Protein AF-A0A938L8G0-F1 (afdb_monomer_lite)

Structure (mmCIF, N/CA/C/O backbone):
data_AF-A0A938L8G0-F1
#
_entry.id   AF-A0A938L8G0-F1
#
loop_
_atom_site.group_PDB
_atom_site.id
_atom_site.type_symbol
_atom_site.label_atom_id
_atom_site.label_alt_id
_atom_site.label_comp_id
_atom_site.label_asym_id
_atom_site.label_entity_id
_atom_site.label_seq_id
_atom_site.pdbx_PDB_ins_code
_atom_site.Cartn_x
_atom_site.Cartn_y
_atom_site.Cartn_z
_atom_site.occupancy
_atom_site.B_iso_or_equiv
_atom_site.auth_seq_id
_atom_site.auth_comp_id
_atom_site.auth_asym_id
_atom_site.auth_atom_id
_atom_site.pdbx_PDB_model_num
ATOM 1 N N . ASP A 1 1 ? 8.801 -3.669 -25.792 1.00 89.75 1 ASP A N 1
ATOM 2 C CA . ASP A 1 1 ? 9.756 -2.707 -26.348 1.00 89.75 1 ASP A CA 1
ATOM 3 C C . ASP A 1 1 ? 8.984 -1.666 -27.144 1.00 89.75 1 ASP A C 1
ATOM 5 O O . ASP A 1 1 ? 8.585 -1.945 -28.281 1.00 89.75 1 ASP A O 1
ATOM 9 N N . GLY A 1 2 ? 8.680 -0.545 -26.488 1.00 89.56 2 GLY A N 1
ATOM 10 C CA . GLY A 1 2 ? 8.103 0.665 -27.083 1.00 89.56 2 GLY A CA 1
ATOM 11 C C . GLY A 1 2 ? 9.178 1.528 -27.752 1.00 89.56 2 GLY A C 1
ATOM 12 O O . GLY A 1 2 ? 9.074 1.887 -28.932 1.00 89.56 2 GLY A O 1
ATOM 13 N N . GLY A 1 3 ? 10.318 1.688 -27.082 1.00 94.19 3 GLY A N 1
ATOM 14 C CA . GLY A 1 3 ? 11.536 2.247 -27.648 1.00 94.19 3 GLY A CA 1
ATOM 15 C C . GLY A 1 3 ? 11.729 3.718 -27.296 1.00 94.19 3 GLY A C 1
ATOM 16 O O . GLY A 1 3 ? 12.330 4.017 -26.278 1.00 94.19 3 GLY A O 1
ATOM 17 N N . LEU A 1 4 ? 11.374 4.645 -28.192 1.00 95.69 4 LEU A N 1
ATOM 18 C CA . LEU A 1 4 ? 11.508 6.088 -27.935 1.00 95.69 4 LEU A CA 1
ATOM 19 C C . LEU A 1 4 ? 10.144 6.770 -28.020 1.00 95.69 4 LEU A C 1
ATOM 21 O O . LEU A 1 4 ? 9.493 6.689 -29.065 1.00 95.69 4 LEU A O 1
ATOM 25 N N . GLY A 1 5 ? 9.871 7.640 -27.054 1.00 96.62 5 GLY A N 1
ATOM 26 C CA . GLY A 1 5 ? 8.621 8.377 -26.921 1.00 96.62 5 GLY A CA 1
ATOM 27 C C . GLY A 1 5 ? 7.607 7.619 -26.071 1.00 96.62 5 GLY A C 1
ATOM 28 O O . GLY A 1 5 ? 7.852 6.498 -25.679 1.00 96.62 5 GLY A O 1
ATOM 29 N N . ASP A 1 6 ? 6.480 8.275 -25.813 1.00 98.50 6 ASP A N 1
ATOM 30 C CA . ASP A 1 6 ? 5.413 7.748 -24.961 1.00 98.50 6 ASP A CA 1
ATOM 31 C C . ASP A 1 6 ? 4.618 6.646 -25.689 1.00 98.50 6 ASP A C 1
ATOM 33 O O . ASP A 1 6 ? 3.979 6.908 -26.723 1.00 98.50 6 ASP A O 1
ATOM 37 N N . ASP A 1 7 ? 4.613 5.439 -25.134 1.00 98.38 7 ASP A N 1
ATOM 38 C CA . ASP A 1 7 ? 4.005 4.241 -25.702 1.00 98.38 7 ASP A CA 1
ATOM 39 C C . ASP A 1 7 ? 2.835 3.692 -24.861 1.00 98.38 7 ASP A C 1
ATOM 41 O O . ASP A 1 7 ? 2.631 4.007 -23.692 1.00 98.38 7 ASP A O 1
ATOM 45 N N . ASN A 1 8 ? 1.995 2.872 -25.499 1.00 98.06 8 ASN A N 1
ATOM 46 C CA . ASN A 1 8 ? 0.930 2.118 -24.834 1.00 98.06 8 ASN A CA 1
ATOM 47 C C . ASN A 1 8 ? 1.019 0.655 -25.273 1.00 98.06 8 ASN A C 1
ATOM 49 O O . ASN A 1 8 ? 0.823 0.348 -26.457 1.00 98.06 8 ASN A O 1
ATOM 53 N N . ILE A 1 9 ? 1.344 -0.224 -24.329 1.00 97.62 9 ILE A N 1
ATOM 54 C CA . ILE A 1 9 ? 1.743 -1.609 -24.563 1.00 97.62 9 ILE A CA 1
ATOM 55 C C . ILE A 1 9 ? 0.885 -2.543 -23.702 1.00 97.62 9 ILE A C 1
ATOM 57 O O . ILE A 1 9 ? 0.626 -2.263 -22.539 1.00 97.62 9 ILE A O 1
ATOM 61 N N . SER A 1 10 ? 0.453 -3.664 -24.282 1.00 97.38 10 SER A N 1
ATOM 62 C CA . SER A 1 10 ? -0.295 -4.727 -23.594 1.00 97.38 10 SER A CA 1
ATOM 63 C C . SER A 1 10 ? 0.296 -6.088 -23.978 1.00 97.38 10 SER A C 1
ATOM 65 O O . SER A 1 10 ? 0.564 -6.315 -25.168 1.00 97.38 10 SER A O 1
ATOM 67 N N . GLY A 1 11 ? 0.544 -6.941 -22.978 1.00 96.19 11 GLY A N 1
ATOM 68 C CA . GLY A 1 11 ? 1.039 -8.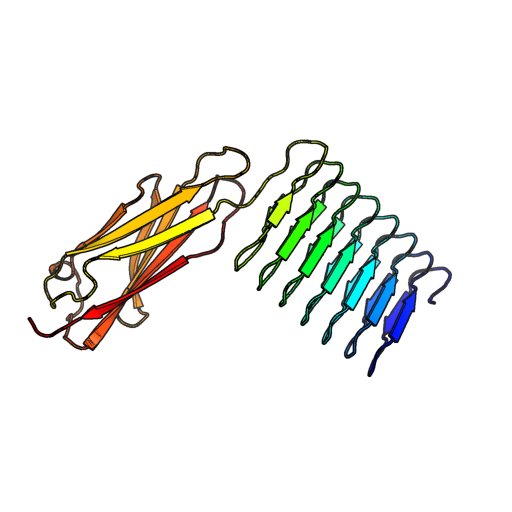317 -23.117 1.00 96.19 11 GLY A CA 1
ATOM 69 C C . GLY A 1 11 ? -0.062 -9.252 -23.617 1.00 96.19 11 GLY A C 1
ATOM 70 O O . GLY A 1 11 ? 0.017 -9.812 -24.718 1.00 96.19 11 GLY A O 1
ATOM 71 N N . GLY A 1 12 ? -1.184 -9.274 -22.900 1.00 96.69 12 GLY A N 1
ATOM 72 C CA . GLY A 1 12 ? -2.429 -9.884 -23.340 1.00 96.69 12 GLY A CA 1
ATOM 73 C C . GLY A 1 12 ? -2.739 -11.210 -22.651 1.00 96.69 12 GLY A C 1
ATOM 74 O O . GLY A 1 12 ? -3.483 -11.239 -21.683 1.00 96.69 12 GLY A O 1
ATOM 75 N N . LEU A 1 13 ? -2.353 -12.342 -23.241 1.00 97.00 13 LEU A N 1
ATOM 76 C CA . LEU A 1 13 ? -2.641 -13.660 -22.655 1.00 97.00 13 LEU A CA 1
ATOM 77 C C . LEU A 1 13 ? -1.369 -14.498 -22.608 1.00 97.00 13 LEU A C 1
ATOM 79 O O . LEU A 1 13 ? -0.787 -14.783 -23.658 1.00 97.00 13 LEU A O 1
ATOM 83 N N . GLY A 1 14 ? -1.119 -15.094 -21.449 1.00 97.69 14 GLY A N 1
ATOM 84 C CA . GLY A 1 14 ? 0.064 -15.892 -21.166 1.00 97.69 14 GLY A CA 1
ATOM 85 C C . GLY A 1 14 ? 1.196 -15.035 -20.612 1.00 97.69 14 GLY A C 1
ATOM 86 O O . GLY A 1 14 ? 1.053 -13.839 -20.477 1.00 97.69 14 GLY A O 1
ATOM 87 N N . ASP A 1 15 ? 2.308 -15.689 -20.291 1.00 98.62 15 ASP A N 1
ATOM 88 C CA . ASP A 1 15 ? 3.477 -15.036 -19.700 1.00 98.62 15 ASP A CA 1
ATOM 89 C C . ASP A 1 15 ? 4.222 -14.185 -20.752 1.00 98.62 15 ASP A C 1
ATOM 91 O O . ASP A 1 15 ? 4.764 -14.730 -21.729 1.00 98.62 15 ASP A O 1
ATOM 95 N N . ASP A 1 16 ? 4.288 -12.875 -20.536 1.00 98.38 16 ASP A N 1
ATOM 96 C CA . ASP A 1 16 ? 4.855 -11.886 -21.444 1.00 98.38 16 ASP A CA 1
ATOM 97 C C . ASP A 1 16 ? 6.121 -11.203 -20.892 1.00 98.38 16 ASP A C 1
ATOM 99 O O . ASP A 1 16 ? 6.506 -11.282 -19.725 1.00 98.38 16 ASP A O 1
ATOM 103 N N . THR A 1 17 ? 6.864 -10.555 -21.791 1.00 98.12 17 THR A N 1
ATOM 104 C CA . THR A 1 17 ? 7.997 -9.696 -21.424 1.00 98.12 17 THR A CA 1
ATOM 105 C C . THR A 1 17 ? 7.856 -8.375 -22.152 1.00 98.12 17 THR A C 1
ATOM 107 O O . THR A 1 17 ? 7.926 -8.326 -23.387 1.00 98.12 17 THR A O 1
ATOM 110 N N . VAL A 1 18 ? 7.665 -7.311 -21.382 1.00 96.94 18 VAL A N 1
ATOM 111 C CA . VAL A 1 18 ? 7.361 -5.971 -21.865 1.00 96.94 18 VAL A CA 1
ATOM 112 C C . VAL A 1 18 ? 8.409 -4.982 -21.356 1.00 96.94 18 VAL A C 1
ATOM 114 O O . VAL A 1 18 ? 8.964 -5.123 -20.276 1.00 96.94 18 VAL A O 1
ATOM 117 N N . ASP A 1 19 ? 8.716 -4.003 -22.196 1.00 97.88 19 ASP A N 1
ATOM 118 C CA . ASP A 1 19 ? 9.726 -2.968 -21.961 1.00 97.88 19 ASP A CA 1
ATOM 119 C C . ASP A 1 19 ? 9.168 -1.691 -22.600 1.00 97.88 19 ASP A C 1
ATOM 121 O O . ASP A 1 19 ? 8.834 -1.738 -23.796 1.00 97.88 19 ASP A O 1
ATOM 125 N N . GLY A 1 20 ? 8.950 -0.641 -21.809 1.00 97.81 20 GLY A N 1
ATOM 126 C CA . GLY A 1 20 ? 8.463 0.666 -22.254 1.00 97.81 20 GLY A CA 1
ATOM 127 C C . GLY A 1 20 ? 9.533 1.361 -23.085 1.00 97.81 20 GLY A C 1
ATOM 128 O O . GLY A 1 20 ? 9.394 1.500 -24.304 1.00 97.81 20 GLY A O 1
ATOM 129 N N . GLY A 1 21 ? 10.688 1.591 -22.472 1.00 98.31 21 GLY A N 1
ATOM 130 C CA . GLY A 1 21 ? 11.864 2.144 -23.119 1.00 98.31 21 GLY A CA 1
ATOM 131 C C . GLY A 1 21 ? 12.148 3.536 -22.586 1.00 98.31 21 GLY A C 1
ATOM 132 O O . GLY A 1 21 ? 12.548 3.680 -21.443 1.00 98.31 21 GLY A O 1
ATOM 133 N N . ALA A 1 22 ? 12.075 4.557 -23.432 1.00 98.06 22 ALA A N 1
ATOM 134 C CA . ALA A 1 22 ? 12.254 5.937 -23.000 1.00 98.06 22 ALA A CA 1
ATOM 135 C C . ALA A 1 22 ? 11.048 6.771 -23.397 1.00 98.06 22 ALA A C 1
ATOM 137 O O . ALA A 1 22 ? 10.736 6.837 -24.583 1.00 98.06 22 ALA A O 1
ATOM 138 N N . GLY A 1 23 ? 10.496 7.544 -22.474 1.00 98.31 23 GLY A N 1
ATOM 139 C CA . GLY A 1 23 ? 9.217 8.220 -22.650 1.00 98.31 23 GLY A CA 1
ATOM 140 C C . GLY A 1 23 ? 8.321 7.925 -21.459 1.00 98.31 23 GLY A C 1
ATOM 141 O O . GLY A 1 23 ? 8.715 7.207 -20.563 1.00 98.31 23 GLY A O 1
ATOM 142 N N . ASN A 1 24 ? 7.140 8.529 -21.425 1.00 98.69 24 ASN A N 1
ATOM 143 C CA . ASN A 1 24 ? 6.165 8.199 -20.393 1.00 98.69 24 ASN A CA 1
ATOM 144 C C . ASN A 1 24 ? 5.236 7.111 -20.928 1.00 98.69 24 ASN A C 1
ATOM 146 O O . ASN A 1 24 ? 4.337 7.403 -21.726 1.00 98.69 24 ASN A O 1
ATOM 150 N N . ASP A 1 25 ? 5.444 5.884 -20.486 1.00 98.69 25 ASP A N 1
ATOM 151 C CA . ASP A 1 25 ? 4.837 4.692 -21.046 1.00 98.69 25 ASP A CA 1
ATOM 152 C C . ASP A 1 25 ? 3.668 4.178 -20.202 1.00 98.69 25 ASP A C 1
ATOM 154 O O . ASP A 1 25 ? 3.580 4.356 -18.989 1.00 98.69 25 ASP A O 1
ATOM 158 N N . SER A 1 26 ? 2.719 3.524 -20.868 1.00 98.50 26 SER A N 1
ATOM 159 C CA . SER A 1 26 ? 1.646 2.765 -20.228 1.00 98.50 26 SER A CA 1
ATOM 160 C C . SER A 1 26 ? 1.788 1.301 -20.615 1.00 98.50 26 SER A C 1
ATOM 162 O O . SER A 1 26 ? 1.667 0.952 -21.791 1.00 98.50 26 SER A O 1
ATOM 164 N N . VAL A 1 27 ? 2.054 0.448 -19.632 1.00 98.56 27 VAL A N 1
ATOM 165 C CA . VAL A 1 27 ? 2.359 -0.971 -19.811 1.00 98.56 27 VAL A CA 1
ATOM 166 C C . VAL A 1 27 ? 1.367 -1.815 -19.010 1.00 98.56 27 VAL A C 1
ATOM 168 O O . VAL A 1 27 ? 1.185 -1.595 -17.818 1.00 98.56 27 VAL A O 1
ATOM 171 N N . ALA A 1 28 ? 0.732 -2.784 -19.668 1.00 98.50 28 ALA A N 1
ATOM 172 C CA . ALA A 1 28 ? -0.132 -3.780 -19.036 1.00 98.50 28 ALA A CA 1
ATOM 173 C C . ALA A 1 28 ? 0.362 -5.204 -19.346 1.00 98.50 28 ALA A C 1
ATOM 175 O O . ALA A 1 28 ? 0.565 -5.529 -20.520 1.00 98.50 28 ALA A O 1
ATOM 176 N N . GLY A 1 29 ? 0.541 -6.040 -18.323 1.00 98.06 29 GLY A N 1
ATOM 177 C CA . GLY A 1 29 ? 0.810 -7.477 -18.462 1.00 98.06 29 GLY A CA 1
ATOM 178 C C . GLY A 1 29 ? -0.433 -8.241 -18.928 1.00 98.06 29 GLY A C 1
ATOM 179 O O . GLY A 1 29 ? -0.413 -8.925 -19.952 1.00 98.06 29 GLY A O 1
ATOM 180 N N . ASP A 1 30 ? -1.569 -7.913 -18.307 1.00 98.31 30 ASP A N 1
ATOM 181 C CA . ASP A 1 30 ? -2.894 -8.512 -18.479 1.00 98.31 30 ASP A CA 1
ATOM 182 C C . ASP A 1 30 ? -3.048 -9.857 -17.753 1.00 98.31 30 ASP A C 1
ATOM 184 O O . ASP A 1 30 ? -3.502 -9.863 -16.618 1.00 98.31 30 ASP A O 1
ATOM 188 N N . ALA A 1 31 ? -2.824 -11.002 -18.394 1.00 98.38 31 ALA A N 1
ATOM 189 C CA . ALA A 1 31 ? -3.057 -12.296 -17.751 1.00 98.38 31 ALA A CA 1
ATOM 190 C C . ALA A 1 31 ? -1.923 -13.261 -18.044 1.00 98.38 31 ALA A C 1
ATOM 192 O O . ALA A 1 31 ? -1.761 -13.667 -19.191 1.00 98.38 31 ALA A O 1
ATOM 193 N N . GLY A 1 32 ? -1.268 -13.771 -17.013 1.00 98.56 32 GLY A N 1
ATOM 194 C CA . GLY A 1 32 ? -0.024 -14.516 -17.135 1.00 98.56 32 GLY A CA 1
ATOM 195 C C . GLY A 1 32 ? 0.942 -14.085 -16.045 1.00 98.56 32 GLY A C 1
ATOM 196 O O . GLY A 1 32 ? 0.615 -13.244 -15.236 1.00 98.56 32 GLY A O 1
ATOM 197 N N . ASN A 1 33 ? 2.110 -14.716 -15.981 1.00 98.75 33 ASN A N 1
ATOM 198 C CA . ASN A 1 33 ? 3.191 -14.221 -15.131 1.00 98.75 33 ASN A CA 1
ATOM 199 C C . ASN A 1 33 ? 4.106 -13.363 -16.001 1.00 98.75 33 ASN A C 1
ATOM 201 O O . ASN A 1 33 ? 4.886 -13.900 -16.801 1.00 98.75 33 ASN A O 1
ATOM 205 N N . ASP A 1 34 ? 4.000 -12.057 -15.856 1.00 98.75 34 ASP A N 1
ATOM 206 C CA . ASP A 1 34 ? 4.586 -11.082 -16.753 1.00 98.75 34 ASP A CA 1
ATOM 207 C C . ASP A 1 34 ? 5.863 -10.471 -16.178 1.00 98.75 34 ASP A C 1
ATOM 209 O O . ASP A 1 34 ? 6.096 -10.405 -14.973 1.00 98.75 34 ASP A O 1
ATOM 213 N N . SER A 1 35 ? 6.754 -10.035 -17.068 1.00 98.56 35 SER A N 1
ATOM 214 C CA . SER A 1 35 ? 7.940 -9.264 -16.701 1.00 98.56 35 SER A CA 1
ATOM 215 C C . SER A 1 35 ? 7.917 -7.929 -17.426 1.00 98.56 35 SER A C 1
ATOM 217 O O . SER A 1 35 ? 7.990 -7.892 -18.654 1.00 98.56 35 SER A O 1
ATOM 219 N N . MET A 1 36 ? 7.824 -6.840 -16.672 1.00 98.56 36 MET A N 1
ATOM 220 C CA . MET A 1 36 ? 7.620 -5.489 -17.184 1.00 98.56 36 MET A CA 1
ATOM 221 C C . MET A 1 36 ? 8.719 -4.540 -16.703 1.00 98.56 36 MET A C 1
ATOM 223 O O . MET A 1 36 ? 9.156 -4.606 -15.555 1.00 98.56 36 MET A O 1
ATOM 227 N N . SER A 1 37 ? 9.136 -3.638 -17.589 1.00 98.44 37 SER A N 1
ATOM 228 C CA . SER A 1 37 ? 10.018 -2.507 -17.290 1.00 98.44 37 SER A CA 1
ATOM 229 C C . SER A 1 37 ? 9.408 -1.238 -17.881 1.00 98.44 37 SER A C 1
ATOM 231 O O . SER A 1 37 ? 9.024 -1.272 -19.053 1.00 98.44 37 SER A O 1
ATOM 233 N N . GLY A 1 38 ? 9.329 -0.153 -17.107 1.00 98.31 38 GLY A N 1
ATOM 234 C CA . GLY A 1 38 ? 8.961 1.179 -17.603 1.00 98.31 38 GLY A CA 1
ATOM 235 C C . GLY A 1 38 ? 10.114 1.789 -18.395 1.00 98.31 38 GLY A C 1
ATOM 236 O O . GLY A 1 38 ? 10.051 1.875 -19.620 1.00 98.31 38 GLY A O 1
ATOM 237 N N . GLY A 1 39 ? 11.248 1.991 -17.724 1.00 98.50 39 GLY A N 1
ATOM 238 C CA . GLY A 1 39 ? 12.484 2.468 -18.337 1.00 98.50 39 GLY A CA 1
ATOM 239 C C . GLY A 1 39 ? 12.794 3.904 -17.931 1.00 98.50 39 GLY A C 1
ATOM 240 O O . GLY A 1 39 ? 12.872 4.185 -16.744 1.00 98.50 39 GLY A O 1
ATOM 241 N N . ASP A 1 40 ? 13.084 4.786 -18.888 1.00 98.31 40 ASP A N 1
ATOM 242 C CA . ASP A 1 40 ? 13.305 6.210 -18.611 1.00 98.31 40 ASP A CA 1
ATOM 243 C C . ASP A 1 40 ? 11.980 6.977 -18.762 1.00 98.31 40 ASP A C 1
ATOM 245 O O . ASP A 1 40 ? 11.524 7.147 -19.891 1.00 98.31 40 ASP A O 1
ATOM 249 N N . GLY A 1 41 ? 11.466 7.619 -17.718 1.00 98.44 41 GLY A N 1
ATOM 250 C CA . GLY A 1 41 ? 10.274 8.465 -17.809 1.00 98.44 41 GLY A CA 1
ATOM 251 C C . GLY A 1 41 ? 9.317 8.248 -16.650 1.00 98.44 41 GLY A C 1
ATOM 252 O O . GLY A 1 41 ? 9.640 7.572 -15.698 1.00 98.44 41 GLY A O 1
ATOM 253 N N . SER A 1 42 ? 8.165 8.917 -16.678 1.00 98.69 42 SER A N 1
ATOM 254 C CA . SER A 1 42 ? 7.119 8.664 -15.677 1.00 98.69 42 SER A CA 1
ATOM 255 C C . SER A 1 42 ? 6.120 7.673 -16.245 1.00 98.69 42 SER A C 1
ATOM 257 O O . SER A 1 42 ? 5.285 8.063 -17.074 1.00 98.69 42 SER A O 1
ATOM 259 N N . ASP A 1 43 ? 6.204 6.437 -15.780 1.00 98.81 43 ASP A N 1
ATOM 260 C CA . ASP A 1 43 ? 5.530 5.292 -16.367 1.00 98.81 43 ASP A CA 1
ATOM 261 C C . ASP A 1 43 ? 4.322 4.834 -15.545 1.00 98.81 43 ASP A C 1
ATOM 263 O O . ASP A 1 43 ? 4.123 5.172 -14.376 1.00 98.81 43 ASP A O 1
ATOM 267 N N . THR A 1 44 ? 3.431 4.084 -16.186 1.00 98.81 44 THR A N 1
ATOM 268 C CA . THR A 1 44 ? 2.303 3.413 -15.535 1.00 98.81 44 THR A CA 1
ATOM 269 C C . THR A 1 44 ? 2.320 1.938 -15.892 1.00 98.81 44 THR A C 1
ATOM 271 O O . THR A 1 44 ? 2.110 1.592 -17.056 1.00 98.81 44 THR A O 1
ATOM 274 N N . LEU A 1 45 ? 2.541 1.079 -14.901 1.00 98.81 45 LEU A N 1
ATOM 275 C CA . LEU A 1 45 ? 2.635 -0.371 -15.046 1.00 98.81 45 LEU A CA 1
ATOM 276 C C . LEU A 1 45 ? 1.465 -1.046 -14.315 1.00 98.81 45 LEU A C 1
ATOM 278 O O . LEU A 1 45 ? 1.137 -0.671 -13.193 1.00 98.81 45 LEU A O 1
ATOM 282 N N . SER A 1 46 ? 0.849 -2.047 -14.945 1.00 98.69 46 SER A N 1
ATOM 283 C CA . SER A 1 46 ? -0.185 -2.898 -14.342 1.00 98.69 46 SER A CA 1
ATOM 284 C C . SER A 1 46 ? 0.094 -4.363 -14.672 1.00 98.69 46 SER A C 1
ATOM 286 O O . SER A 1 46 ? 0.156 -4.700 -15.855 1.00 98.69 46 SER A O 1
ATOM 288 N N . GLY A 1 47 ? 0.289 -5.208 -13.656 1.00 98.44 47 GLY A N 1
ATOM 289 C CA . GLY A 1 47 ? 0.568 -6.642 -13.822 1.00 98.44 47 GLY A CA 1
ATOM 290 C C . GLY A 1 47 ? -0.660 -7.390 -14.313 1.00 98.44 47 GLY A C 1
ATOM 291 O O . GLY A 1 47 ? -0.742 -7.761 -15.484 1.00 98.44 47 GLY A O 1
ATOM 292 N N . GLY A 1 48 ? -1.696 -7.426 -13.479 1.00 98.62 48 GLY A N 1
ATOM 293 C CA . GLY A 1 48 ? -2.985 -8.010 -13.827 1.00 98.62 48 GLY A CA 1
ATOM 294 C C . GLY A 1 48 ? -3.205 -9.335 -13.110 1.00 98.62 48 GLY A C 1
ATOM 295 O O . GLY A 1 48 ? -3.202 -9.365 -11.888 1.00 98.62 48 GLY A O 1
ATOM 296 N N . ASP A 1 49 ? -3.524 -10.405 -13.838 1.00 98.50 49 ASP A N 1
ATOM 297 C CA . ASP A 1 49 ? -3.715 -11.739 -13.260 1.00 98.50 49 ASP A CA 1
ATOM 298 C C . ASP A 1 49 ? -2.415 -12.558 -13.355 1.00 98.50 49 ASP A C 1
ATOM 300 O O . ASP A 1 49 ? -2.113 -13.063 -14.434 1.00 98.50 49 ASP A O 1
ATOM 304 N N . GLY A 1 50 ? -1.770 -12.887 -12.240 1.00 98.62 50 GLY A N 1
ATOM 305 C CA . GLY A 1 50 ? -0.621 -13.791 -12.182 1.00 98.62 50 GLY A CA 1
ATOM 306 C C . GLY A 1 50 ? 0.475 -13.271 -11.263 1.00 98.62 50 GLY A C 1
ATOM 307 O O . GLY A 1 50 ? 0.298 -12.283 -10.581 1.00 98.62 50 GLY A O 1
ATOM 308 N N . ASN A 1 51 ? 1.586 -14.001 -11.177 1.00 98.81 51 ASN A N 1
ATOM 309 C CA . ASN A 1 51 ? 2.714 -13.587 -10.350 1.00 98.81 51 ASN A CA 1
ATOM 310 C C . ASN A 1 51 ? 3.693 -12.790 -11.213 1.00 98.81 51 ASN A C 1
ATOM 312 O O . ASN A 1 51 ? 4.498 -13.382 -11.947 1.00 98.81 51 ASN A O 1
ATOM 316 N N . ASP A 1 52 ? 3.639 -11.475 -11.105 1.00 98.88 52 ASP A N 1
ATOM 317 C CA . ASP A 1 52 ? 4.294 -10.543 -12.004 1.00 98.88 52 ASP A CA 1
ATOM 318 C C . ASP A 1 52 ? 5.608 -9.997 -11.437 1.00 98.88 52 ASP A C 1
ATOM 320 O O . ASP A 1 52 ? 5.899 -10.014 -10.238 1.00 98.88 52 ASP A O 1
ATOM 324 N N . ALA A 1 53 ? 6.466 -9.527 -12.339 1.00 98.81 53 ALA A N 1
ATOM 325 C CA . ALA A 1 53 ? 7.683 -8.803 -12.010 1.00 98.81 53 ALA A CA 1
ATOM 326 C C . ALA A 1 53 ? 7.665 -7.432 -12.688 1.00 98.81 53 ALA A C 1
ATOM 328 O O . ALA A 1 53 ? 7.770 -7.354 -13.914 1.00 98.81 53 ALA A O 1
ATOM 329 N N . ALA A 1 54 ? 7.593 -6.359 -11.902 1.00 98.75 54 ALA A N 1
ATOM 330 C CA . ALA A 1 54 ? 7.507 -4.987 -12.396 1.00 98.75 54 ALA A CA 1
ATOM 331 C C . ALA A 1 54 ? 8.683 -4.131 -11.899 1.00 98.75 54 ALA A C 1
ATOM 333 O O . ALA A 1 54 ? 9.049 -4.177 -10.725 1.00 98.75 54 ALA A O 1
ATOM 334 N N . ASN A 1 55 ? 9.277 -3.343 -12.796 1.00 98.75 55 ASN A N 1
ATOM 335 C CA . ASN A 1 55 ? 10.282 -2.332 -12.470 1.00 98.75 55 ASN A CA 1
ATOM 336 C C . ASN A 1 55 ? 9.901 -1.002 -13.138 1.00 98.75 55 ASN A C 1
ATOM 338 O O . ASN A 1 55 ? 9.774 -0.977 -14.364 1.00 98.75 55 ASN A O 1
ATOM 342 N N . GLY A 1 56 ? 9.701 0.059 -12.353 1.00 98.62 56 GLY A N 1
ATOM 343 C CA . GLY A 1 56 ? 9.376 1.395 -12.869 1.00 98.62 56 GLY A CA 1
ATOM 344 C C . GLY A 1 56 ? 10.537 1.960 -13.679 1.00 98.62 56 GLY A C 1
ATOM 345 O O . GLY A 1 56 ? 10.445 2.074 -14.900 1.00 98.62 56 GLY A O 1
ATOM 346 N N . GLY A 1 57 ? 11.692 2.110 -13.036 1.00 98.69 57 GLY A N 1
ATOM 347 C CA . GLY A 1 57 ? 12.931 2.514 -13.694 1.00 98.69 57 GLY A CA 1
ATOM 348 C C . GLY A 1 57 ? 13.388 3.884 -13.218 1.00 98.69 57 GLY A C 1
ATOM 349 O O . GLY A 1 57 ? 13.566 4.086 -12.025 1.00 98.69 57 GLY A O 1
ATOM 350 N N . ASP A 1 58 ? 13.688 4.792 -14.140 1.00 98.50 58 ASP A N 1
ATOM 351 C CA . ASP A 1 58 ? 14.072 6.167 -13.834 1.00 98.50 58 ASP A CA 1
ATOM 352 C C . ASP A 1 58 ? 12.852 7.086 -13.987 1.00 98.50 58 ASP A C 1
ATOM 354 O O . ASP A 1 58 ? 12.506 7.428 -15.115 1.00 98.50 58 ASP A O 1
ATOM 358 N N . GLY A 1 59 ? 12.307 7.654 -12.911 1.00 98.50 59 GLY A N 1
ATOM 359 C CA . GLY A 1 59 ? 11.282 8.684 -13.047 1.00 98.50 59 GLY A CA 1
ATOM 360 C C . GLY A 1 59 ? 10.363 8.872 -11.857 1.00 98.50 59 GLY A C 1
ATOM 361 O O . GLY A 1 59 ? 10.801 9.267 -10.795 1.00 98.50 59 GLY A O 1
ATOM 362 N N . THR A 1 60 ? 9.063 8.837 -12.103 1.00 98.69 60 THR A N 1
ATOM 363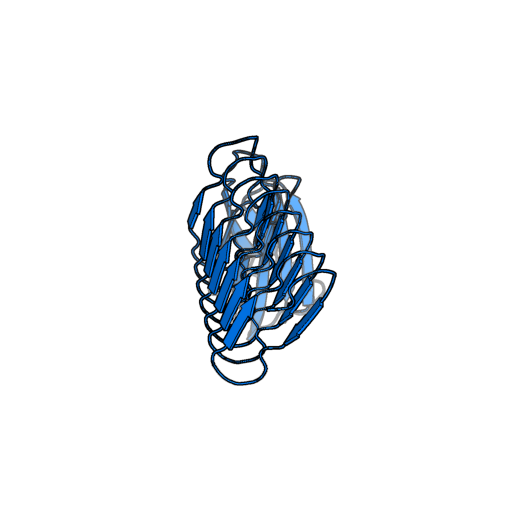 C CA . THR A 1 60 ? 8.033 8.927 -11.059 1.00 98.69 60 THR A CA 1
ATOM 364 C C . THR A 1 60 ? 6.929 8.053 -11.583 1.00 98.69 60 THR A C 1
ATOM 366 O O . THR A 1 60 ? 6.184 8.475 -12.479 1.00 98.69 60 THR A O 1
ATOM 369 N N . ASP A 1 61 ? 6.880 6.848 -11.054 1.00 98.88 61 ASP A N 1
ATOM 370 C CA . ASP A 1 61 ? 6.157 5.749 -11.653 1.00 98.88 61 ASP A CA 1
ATOM 371 C C . ASP A 1 61 ? 4.921 5.398 -10.832 1.00 98.88 61 ASP A C 1
ATOM 373 O O . ASP A 1 61 ? 4.815 5.665 -9.633 1.00 98.88 61 ASP A O 1
ATOM 377 N N . SER A 1 62 ? 3.931 4.834 -11.515 1.00 98.81 62 SER A N 1
ATOM 378 C CA . SER A 1 62 ? 2.728 4.281 -10.905 1.00 98.81 62 SER A CA 1
ATOM 379 C C . SER A 1 62 ? 2.673 2.799 -11.232 1.00 98.81 62 SER A C 1
ATOM 381 O O . SER A 1 62 ? 2.494 2.442 -12.396 1.00 98.81 62 SER A O 1
ATOM 383 N N . ILE A 1 63 ? 2.789 1.942 -10.224 1.00 98.88 63 ILE A N 1
ATOM 384 C CA . ILE A 1 63 ? 2.848 0.489 -10.403 1.00 98.88 63 ILE A CA 1
ATOM 385 C C . ILE A 1 63 ? 1.724 -0.177 -9.605 1.00 98.88 63 ILE A C 1
ATOM 387 O O . ILE A 1 63 ? 1.559 0.106 -8.423 1.00 98.88 63 ILE A O 1
ATOM 391 N N . ASP A 1 64 ? 0.962 -1.047 -10.265 1.00 98.81 64 ASP A N 1
ATOM 392 C CA . ASP A 1 64 ? -0.090 -1.897 -9.688 1.00 98.81 64 ASP A CA 1
ATOM 393 C C . ASP A 1 64 ? 0.235 -3.365 -10.015 1.00 98.81 64 ASP A C 1
ATOM 395 O O . ASP A 1 64 ? 0.274 -3.729 -11.196 1.00 98.81 64 ASP A O 1
ATOM 399 N N . GLY A 1 65 ? 0.527 -4.180 -8.998 1.00 98.56 65 GLY A N 1
ATOM 400 C CA . GLY A 1 65 ? 0.829 -5.611 -9.148 1.00 98.56 65 GLY A CA 1
ATOM 401 C C . GLY A 1 65 ? -0.379 -6.397 -9.654 1.00 98.56 65 GLY A C 1
ATOM 402 O O . GLY A 1 65 ? -0.341 -7.002 -10.725 1.00 98.56 65 GLY A O 1
ATOM 403 N N . GLY A 1 66 ? -1.519 -6.232 -8.987 1.00 98.62 66 GLY A N 1
ATOM 404 C CA . GLY A 1 66 ? -2.775 -6.867 -9.362 1.00 98.62 66 GLY A CA 1
ATOM 405 C C . GLY A 1 66 ? -3.085 -8.090 -8.502 1.00 98.62 66 GLY A C 1
ATOM 406 O O . GLY A 1 66 ? -3.310 -7.968 -7.304 1.00 98.62 66 GLY A O 1
ATOM 407 N N . LEU A 1 67 ? -3.277 -9.253 -9.121 1.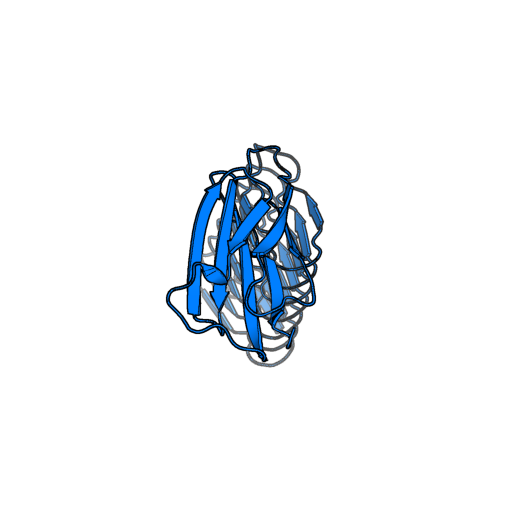00 98.62 67 LEU A N 1
ATOM 408 C CA . LEU A 1 67 ? -3.623 -10.503 -8.446 1.00 98.62 67 LEU A CA 1
ATOM 409 C C . LEU A 1 67 ? -2.487 -11.510 -8.579 1.00 98.62 67 LEU A C 1
ATOM 411 O O . LEU A 1 67 ? -2.329 -12.083 -9.648 1.00 98.62 67 LEU A O 1
ATOM 415 N N . GLY A 1 68 ? -1.888 -11.932 -7.480 1.00 98.62 68 GLY A N 1
ATOM 416 C CA . GLY A 1 68 ? -0.843 -12.948 -7.470 1.00 98.62 68 GLY A CA 1
ATOM 417 C C . GLY A 1 68 ? 0.253 -12.562 -6.498 1.00 98.62 68 GLY A C 1
ATOM 418 O O . GLY A 1 68 ? 0.148 -11.553 -5.831 1.00 98.62 68 GLY A O 1
ATOM 419 N N . ASP A 1 69 ? 1.262 -13.420 -6.354 1.00 98.81 69 ASP A N 1
ATOM 420 C CA . ASP A 1 69 ? 2.427 -13.056 -5.540 1.00 98.81 69 ASP A CA 1
ATOM 421 C C . ASP A 1 69 ? 3.431 -12.306 -6.436 1.00 98.81 69 ASP A C 1
ATOM 423 O O . ASP A 1 69 ? 4.145 -12.947 -7.226 1.00 98.81 69 ASP A O 1
ATOM 427 N N . ASP A 1 70 ? 3.492 -10.985 -6.298 1.00 98.88 70 ASP A N 1
ATOM 428 C CA . ASP A 1 70 ? 4.213 -10.078 -7.188 1.00 98.88 70 ASP A CA 1
ATOM 429 C C . ASP A 1 70 ? 5.584 -9.655 -6.645 1.00 98.88 70 ASP A C 1
ATOM 431 O O . ASP A 1 70 ? 5.896 -9.716 -5.451 1.00 98.88 70 ASP A O 1
ATOM 435 N N . ASN A 1 71 ? 6.465 -9.230 -7.552 1.00 98.81 71 ASN A N 1
ATOM 436 C CA . ASN A 1 71 ? 7.775 -8.678 -7.221 1.00 98.81 71 ASN A CA 1
ATOM 437 C C . ASN A 1 71 ? 7.975 -7.325 -7.907 1.00 98.81 71 ASN A C 1
ATOM 439 O O . ASN A 1 71 ? 8.210 -7.261 -9.117 1.00 98.81 71 ASN A O 1
ATOM 443 N N . ILE A 1 72 ? 7.918 -6.255 -7.121 1.00 98.88 72 ILE A N 1
ATOM 444 C CA . ILE A 1 72 ? 7.824 -4.883 -7.611 1.00 98.88 72 ILE A CA 1
ATOM 445 C C . ILE A 1 72 ? 8.995 -4.036 -7.101 1.00 98.88 72 ILE A C 1
ATOM 447 O O . ILE A 1 72 ? 9.375 -4.107 -5.933 1.00 98.88 72 ILE A O 1
ATOM 451 N N . SER A 1 73 ? 9.555 -3.219 -7.992 1.00 98.69 73 SER A N 1
ATOM 452 C CA . SER A 1 73 ? 10.588 -2.216 -7.712 1.00 98.69 73 SER A CA 1
ATOM 453 C C . SER A 1 73 ? 10.170 -0.884 -8.343 1.00 98.69 73 SER A C 1
ATOM 455 O O . SER A 1 73 ? 9.929 -0.844 -9.551 1.00 98.69 73 SER A O 1
ATOM 457 N N . GLY A 1 74 ? 10.056 0.173 -7.532 1.00 98.56 74 GLY A N 1
ATOM 458 C CA . GLY A 1 74 ? 9.773 1.541 -7.987 1.00 98.56 74 GLY A CA 1
ATOM 459 C C . GLY A 1 74 ? 10.912 2.051 -8.863 1.00 98.56 74 GLY A C 1
ATOM 460 O O . GLY A 1 74 ? 10.767 2.174 -10.077 1.00 98.56 74 GLY A O 1
ATOM 461 N N . GLY A 1 75 ? 12.106 2.135 -8.279 1.00 98.56 75 GLY A N 1
ATOM 462 C CA . GLY A 1 75 ? 13.329 2.477 -8.991 1.00 98.56 75 GLY A CA 1
ATOM 463 C C . GLY A 1 75 ? 13.907 3.799 -8.502 1.00 98.56 75 GLY A C 1
ATOM 464 O O . GLY A 1 75 ? 14.264 3.937 -7.335 1.00 98.56 75 GLY A O 1
ATOM 465 N N . LEU A 1 76 ? 14.159 4.737 -9.410 1.00 98.31 76 LEU A N 1
ATOM 466 C CA . LEU A 1 76 ? 14.610 6.077 -9.058 1.00 98.31 76 LEU A CA 1
ATOM 467 C C . LEU A 1 76 ? 13.456 7.068 -9.153 1.00 98.31 76 LEU A C 1
ATOM 469 O O . LEU A 1 76 ? 12.862 7.218 -10.209 1.00 98.31 76 LEU A O 1
ATOM 473 N N . GLY A 1 77 ? 13.362 7.914 -8.136 1.00 98.12 77 GLY A N 1
ATOM 474 C CA . GLY A 1 77 ? 12.433 9.026 -8.027 1.00 98.12 77 GLY A CA 1
ATOM 475 C C . GLY A 1 77 ? 11.236 8.682 -7.153 1.00 98.12 77 GLY A C 1
ATOM 476 O O . GLY A 1 77 ? 11.228 7.655 -6.504 1.00 98.12 77 GLY A O 1
ATOM 477 N N . ASP A 1 78 ? 10.308 9.628 -7.011 1.00 98.50 78 ASP A N 1
ATOM 478 C CA . ASP A 1 78 ? 9.209 9.494 -6.049 1.00 98.50 78 ASP A CA 1
ATOM 479 C C . ASP A 1 78 ? 8.089 8.641 -6.673 1.00 98.50 78 ASP A C 1
ATOM 481 O O . ASP A 1 78 ? 7.361 9.154 -7.529 1.00 98.50 78 ASP A O 1
ATOM 485 N N . ASP A 1 79 ? 7.940 7.386 -6.251 1.00 98.81 79 ASP A N 1
ATOM 486 C CA . ASP A 1 79 ? 7.061 6.405 -6.895 1.00 98.81 79 ASP A CA 1
ATOM 487 C C . ASP A 1 79 ? 5.764 6.134 -6.114 1.00 98.81 79 ASP A C 1
ATOM 489 O O . ASP A 1 79 ? 5.623 6.414 -4.920 1.00 98.81 79 ASP A O 1
ATOM 493 N N . THR A 1 80 ? 4.752 5.606 -6.803 1.00 98.62 80 THR A N 1
ATOM 494 C CA . THR A 1 80 ? 3.520 5.082 -6.199 1.00 98.62 80 THR A CA 1
ATOM 495 C C . THR A 1 80 ? 3.367 3.614 -6.557 1.00 98.62 80 THR A C 1
ATOM 497 O O . THR A 1 80 ? 3.221 3.280 -7.732 1.00 98.62 80 THR A O 1
ATOM 500 N N . VAL A 1 81 ? 3.359 2.746 -5.549 1.00 98.81 81 VAL A N 1
ATOM 501 C CA . VAL A 1 81 ? 3.320 1.294 -5.730 1.00 98.81 81 VAL A CA 1
ATOM 502 C C . VAL A 1 81 ? 2.175 0.681 -4.929 1.00 98.81 81 VAL A C 1
ATOM 504 O O . VAL A 1 81 ? 2.028 0.976 -3.746 1.00 98.81 81 VAL A O 1
ATOM 507 N N . ASP A 1 82 ? 1.386 -0.176 -5.569 1.00 98.56 82 ASP A N 1
ATOM 508 C CA . ASP A 1 82 ? 0.369 -1.031 -4.952 1.00 98.56 82 ASP A CA 1
ATOM 509 C C . ASP A 1 82 ? 0.687 -2.496 -5.286 1.00 98.56 82 ASP A C 1
ATOM 511 O O . ASP A 1 82 ? 0.764 -2.854 -6.464 1.00 98.56 82 ASP A O 1
ATOM 515 N N . GLY A 1 83 ? 0.930 -3.318 -4.261 1.00 98.38 83 GLY A N 1
ATOM 516 C CA . GLY A 1 83 ? 1.171 -4.756 -4.405 1.00 98.38 83 GLY A CA 1
ATOM 517 C C . GLY A 1 83 ? -0.056 -5.508 -4.916 1.00 98.38 83 GLY A C 1
ATOM 518 O O . GLY A 1 83 ? 0.073 -6.393 -5.752 1.00 98.38 83 GLY A O 1
ATOM 519 N N . GLY A 1 84 ? -1.260 -5.069 -4.538 1.00 98.44 84 GLY A N 1
ATOM 520 C CA . GLY A 1 84 ? -2.495 -5.733 -4.928 1.00 98.44 84 GLY A CA 1
ATOM 521 C C . GLY A 1 84 ? -2.879 -6.869 -3.979 1.00 98.44 84 GLY A C 1
ATOM 522 O O . GLY A 1 84 ? -3.084 -6.646 -2.791 1.00 98.44 84 GLY A O 1
ATOM 523 N N . ALA A 1 85 ? -3.151 -8.062 -4.497 1.00 98.25 85 ALA A N 1
ATOM 524 C CA . ALA A 1 85 ? -3.597 -9.195 -3.694 1.00 98.25 85 ALA A CA 1
ATOM 525 C C . ALA A 1 85 ? -2.699 -10.409 -3.898 1.00 98.25 85 ALA A C 1
ATOM 527 O O . ALA A 1 85 ? -2.687 -10.986 -4.980 1.00 98.25 85 ALA A O 1
ATOM 528 N N . GLY A 1 86 ? -2.127 -10.921 -2.818 1.00 98.44 86 GLY A N 1
ATOM 529 C CA . GLY A 1 86 ? -1.158 -12.008 -2.824 1.00 98.44 86 GLY A CA 1
ATOM 530 C C . GLY A 1 86 ? -0.068 -11.724 -1.805 1.00 98.44 86 GLY A C 1
ATOM 531 O O . GLY A 1 86 ? -0.226 -10.861 -0.965 1.00 98.44 86 GLY A O 1
ATOM 532 N N . ASN A 1 87 ? 0.989 -12.532 -1.771 1.00 98.56 87 ASN A N 1
ATOM 533 C CA . ASN A 1 87 ? 2.113 -12.269 -0.871 1.00 98.56 87 ASN A CA 1
ATOM 534 C C . ASN A 1 87 ? 3.211 -11.571 -1.663 1.00 98.56 87 ASN A C 1
ATOM 536 O O . ASN A 1 87 ? 4.024 -12.235 -2.319 1.00 98.56 87 ASN A O 1
ATOM 540 N N . ASP A 1 88 ? 3.243 -10.254 -1.560 1.00 98.81 88 ASP A N 1
ATOM 541 C CA . ASP A 1 88 ? 4.009 -9.414 -2.463 1.00 98.81 88 ASP A CA 1
ATOM 542 C C . ASP A 1 88 ? 5.374 -9.039 -1.887 1.00 98.81 88 ASP A C 1
ATOM 544 O O . ASP A 1 88 ? 5.616 -8.991 -0.676 1.00 98.81 88 ASP A O 1
ATOM 548 N N . SER A 1 89 ? 6.322 -8.792 -2.784 1.00 98.62 89 SER A N 1
ATOM 549 C CA . SER A 1 89 ? 7.644 -8.261 -2.466 1.00 98.62 89 SER A CA 1
ATOM 550 C C . SER A 1 89 ? 7.788 -6.901 -3.127 1.00 98.62 89 SER A C 1
ATOM 552 O O . SER A 1 89 ? 8.013 -6.831 -4.333 1.00 98.62 89 SER A O 1
ATOM 554 N N . VAL A 1 90 ? 7.713 -5.832 -2.337 1.00 98.75 90 VAL A N 1
ATOM 555 C CA . VAL A 1 90 ? 7.709 -4.455 -2.838 1.00 98.75 90 VAL A CA 1
ATOM 556 C C . VAL A 1 90 ? 8.932 -3.691 -2.337 1.00 98.75 90 VAL A C 1
ATOM 558 O O . VAL A 1 90 ? 9.224 -3.693 -1.140 1.00 98.75 90 VAL A O 1
ATOM 561 N N . ALA A 1 91 ? 9.638 -3.022 -3.247 1.00 98.31 91 ALA A N 1
ATOM 562 C CA . ALA A 1 91 ? 10.701 -2.070 -2.942 1.00 98.31 91 ALA A CA 1
ATOM 563 C C . ALA A 1 91 ? 10.394 -0.706 -3.584 1.00 98.31 91 ALA A C 1
ATOM 565 O O . ALA A 1 91 ? 10.190 -0.651 -4.795 1.00 98.31 91 ALA A O 1
ATOM 566 N N . GLY A 1 92 ? 10.377 0.376 -2.799 1.00 97.81 92 GLY A N 1
ATOM 567 C CA . GLY A 1 92 ? 10.315 1.749 -3.331 1.00 97.81 92 GLY A CA 1
ATOM 568 C C . GLY A 1 92 ? 11.622 2.157 -4.016 1.00 97.81 92 GLY A C 1
ATOM 569 O O . GLY A 1 92 ? 11.618 2.724 -5.100 1.00 97.81 92 GLY A O 1
ATOM 570 N N . ASP A 1 93 ? 12.741 1.676 -3.469 1.00 97.88 93 ASP A N 1
ATOM 571 C CA . ASP A 1 93 ? 14.108 1.967 -3.901 1.00 97.88 93 ASP A CA 1
ATOM 572 C C . ASP A 1 93 ? 14.560 3.390 -3.542 1.00 97.88 93 ASP A C 1
ATOM 574 O O . ASP A 1 93 ? 14.958 3.592 -2.399 1.00 97.88 93 ASP A O 1
ATOM 578 N N . ALA A 1 94 ? 14.666 4.345 -4.465 1.00 97.31 94 ALA A N 1
ATOM 579 C CA . ALA A 1 94 ? 15.268 5.646 -4.167 1.00 97.31 94 ALA A CA 1
ATOM 580 C C . ALA A 1 94 ? 14.327 6.798 -4.489 1.00 97.31 94 ALA A C 1
ATOM 582 O O . ALA A 1 94 ? 14.250 7.212 -5.636 1.00 97.31 94 ALA A O 1
ATOM 583 N N . GLY A 1 95 ? 13.783 7.455 -3.478 1.00 97.12 95 GLY A N 1
ATOM 584 C CA . GLY A 1 95 ? 12.755 8.467 -3.668 1.00 97.12 95 GLY A CA 1
ATOM 585 C C . GLY A 1 95 ? 11.940 8.634 -2.406 1.00 97.12 95 GLY A C 1
ATOM 586 O O . GLY A 1 95 ? 12.237 8.025 -1.395 1.00 97.12 95 GLY A O 1
ATOM 587 N N . ASN A 1 96 ? 10.970 9.540 -2.412 1.00 97.38 96 ASN A N 1
ATOM 588 C CA . ASN A 1 96 ? 9.948 9.561 -1.370 1.00 97.38 96 ASN A CA 1
ATOM 589 C C . ASN A 1 96 ? 8.744 8.795 -1.900 1.00 97.38 96 ASN A C 1
ATOM 591 O O . ASN A 1 96 ? 7.933 9.366 -2.638 1.00 97.38 96 ASN A O 1
ATOM 595 N N . ASP A 1 97 ? 8.642 7.532 -1.517 1.00 97.94 97 ASP A N 1
ATOM 596 C CA . ASP A 1 97 ? 7.724 6.603 -2.158 1.00 97.94 97 ASP A CA 1
ATOM 597 C C . ASP A 1 97 ? 6.412 6.481 -1.383 1.00 97.94 97 ASP A C 1
ATOM 599 O O . ASP A 1 97 ? 6.342 6.657 -0.164 1.00 97.94 97 ASP A O 1
ATOM 603 N N . SER A 1 98 ? 5.330 6.196 -2.102 1.00 96.94 98 SER A N 1
ATOM 604 C CA . SER A 1 98 ? 4.025 5.861 -1.534 1.00 96.94 98 SER A CA 1
ATOM 605 C C . SER A 1 98 ? 3.722 4.405 -1.845 1.00 96.94 98 SER A C 1
ATOM 607 O O . SER A 1 98 ? 3.397 4.079 -2.984 1.00 96.94 98 SER A O 1
ATOM 609 N N . ILE A 1 99 ? 3.792 3.542 -0.836 1.00 97.50 99 ILE A N 1
ATOM 610 C CA . ILE A 1 99 ? 3.729 2.092 -1.013 1.00 97.50 99 ILE A CA 1
ATOM 611 C C . ILE A 1 99 ? 2.523 1.512 -0.276 1.00 97.50 99 ILE A C 1
ATOM 613 O O . ILE A 1 99 ? 2.346 1.765 0.918 1.00 97.50 99 ILE A O 1
ATOM 617 N N . SER A 1 100 ? 1.733 0.699 -0.977 1.00 96.56 100 SER A N 1
ATOM 618 C CA . SER A 1 100 ? 0.746 -0.205 -0.394 1.00 96.56 100 SER A CA 1
ATOM 619 C C . SER A 1 100 ? 1.162 -1.662 -0.608 1.00 96.56 100 SER A C 1
ATOM 621 O O . SER A 1 100 ? 1.470 -2.044 -1.734 1.00 96.56 100 SER A O 1
ATOM 623 N N . GLY A 1 101 ? 1.206 -2.454 0.467 1.00 96.06 101 GLY A N 1
ATOM 624 C CA . GLY A 1 101 ? 1.459 -3.899 0.404 1.00 96.06 101 GLY A CA 1
ATOM 625 C C . GLY A 1 101 ? 0.272 -4.672 -0.164 1.00 96.06 101 GLY A C 1
ATOM 626 O O . GLY A 1 101 ? 0.476 -5.551 -0.986 1.00 96.06 101 GLY A O 1
ATOM 627 N N . GLY A 1 102 ? -0.951 -4.254 0.177 1.00 95.94 102 GLY A N 1
ATOM 628 C CA . GLY A 1 102 ? -2.172 -4.865 -0.336 1.00 95.94 102 GLY A CA 1
ATOM 629 C C . GLY A 1 102 ? -2.742 -5.955 0.577 1.00 95.94 102 GLY A C 1
ATOM 630 O O . GLY A 1 102 ? -2.721 -5.827 1.797 1.00 95.94 102 GLY A O 1
ATOM 631 N N . ASP A 1 103 ? -3.377 -6.975 0.008 1.00 95.50 103 ASP A N 1
ATOM 632 C CA . ASP A 1 103 ? -3.936 -8.103 0.757 1.00 95.50 103 ASP A CA 1
ATOM 633 C C . ASP A 1 103 ? -2.972 -9.294 0.749 1.00 95.50 103 ASP A C 1
ATOM 635 O O . ASP A 1 103 ? -2.886 -9.976 -0.268 1.00 95.50 103 ASP A O 1
ATOM 639 N N . GLY A 1 104 ? -2.418 -9.701 1.892 1.00 95.94 104 GLY A N 1
ATOM 640 C CA . GLY A 1 104 ? -1.695 -10.967 1.966 1.00 95.94 104 GLY A CA 1
ATOM 641 C C . GLY A 1 104 ? -0.696 -11.098 3.097 1.00 95.94 104 GLY A C 1
ATOM 642 O O . GLY A 1 104 ? -1.069 -11.304 4.245 1.00 95.94 104 GLY A O 1
ATOM 643 N N . SER A 1 105 ? 0.579 -11.262 2.791 1.00 96.44 105 SER A N 1
ATOM 644 C CA . SER A 1 105 ? 1.638 -11.345 3.803 1.00 96.44 105 SER A CA 1
ATOM 645 C C . SER A 1 105 ? 2.892 -10.831 3.148 1.00 96.44 105 SER A C 1
ATOM 647 O O . SER A 1 105 ? 3.681 -11.603 2.590 1.00 96.44 105 SER A O 1
ATOM 649 N N . ASP A 1 106 ? 3.035 -9.520 3.224 1.00 97.75 106 ASP A N 1
ATOM 650 C CA . ASP A 1 106 ? 3.863 -8.794 2.279 1.00 97.75 106 ASP A CA 1
ATOM 651 C C . ASP A 1 106 ? 5.228 -8.475 2.871 1.00 97.75 106 ASP A C 1
ATOM 653 O O . ASP A 1 106 ? 5.441 -8.425 4.088 1.00 97.75 106 ASP A O 1
ATOM 657 N N . SER A 1 107 ? 6.200 -8.293 1.990 1.00 97.62 107 SER A N 1
ATOM 658 C CA . SER A 1 107 ? 7.538 -7.834 2.325 1.00 97.62 107 SER A CA 1
ATOM 659 C C . SER A 1 107 ? 7.761 -6.485 1.666 1.00 97.62 107 SER A C 1
ATOM 661 O O . SER A 1 107 ? 8.084 -6.429 0.481 1.00 97.62 107 SER A O 1
ATOM 663 N N . VAL A 1 108 ? 7.653 -5.410 2.444 1.00 97.12 108 VAL A N 1
ATOM 664 C CA . VAL A 1 108 ? 7.772 -4.037 1.947 1.00 97.12 108 VAL A CA 1
ATOM 665 C C . VAL A 1 108 ? 9.081 -3.402 2.411 1.00 97.12 108 VAL A C 1
ATOM 667 O O . VAL A 1 108 ? 9.399 -3.403 3.603 1.00 97.12 108 VAL A O 1
ATOM 670 N N . ASN A 1 109 ? 9.839 -2.843 1.470 1.00 96.38 109 ASN A N 1
ATOM 671 C CA . ASN A 1 109 ? 11.002 -2.003 1.728 1.00 96.38 109 ASN A CA 1
ATOM 672 C C . ASN A 1 109 ? 10.763 -0.597 1.159 1.00 96.38 109 ASN A C 1
ATOM 674 O O . ASN A 1 109 ? 10.536 -0.481 -0.040 1.00 96.38 109 ASN A O 1
ATOM 678 N N . GLY A 1 110 ? 10.807 0.442 1.998 1.00 95.69 110 GLY A N 1
ATOM 679 C CA . GLY A 1 110 ? 10.708 1.839 1.548 1.00 95.69 110 GLY A CA 1
ATOM 680 C C . GLY A 1 110 ? 11.915 2.205 0.694 1.00 95.69 110 GLY A C 1
ATOM 681 O O . GLY A 1 110 ? 11.826 2.276 -0.525 1.00 95.69 110 GLY A O 1
ATOM 682 N N . GLY A 1 111 ? 13.080 2.245 1.331 1.00 96.00 111 GLY A N 1
ATOM 683 C CA . GLY A 1 111 ? 14.356 2.415 0.652 1.00 96.00 111 GLY A CA 1
ATOM 684 C C . GLY A 1 111 ? 15.049 3.696 1.093 1.00 96.00 111 GLY A C 1
ATOM 685 O O . GLY A 1 111 ? 15.162 3.973 2.287 1.00 96.00 111 GLY A O 1
ATOM 686 N N . ASP A 1 112 ? 15.635 4.430 0.155 1.00 95.88 112 ASP A N 1
ATOM 687 C CA . ASP A 1 112 ? 16.295 5.704 0.410 1.00 95.88 112 ASP A CA 1
ATOM 688 C C . ASP A 1 112 ? 15.294 6.855 0.231 1.00 95.88 112 ASP A C 1
ATOM 690 O O . ASP A 1 112 ? 15.129 7.361 -0.873 1.00 95.88 112 ASP A O 1
ATOM 694 N N . GLY A 1 113 ? 14.773 7.410 1.320 1.00 94.62 113 GLY A N 1
ATOM 695 C CA . GLY A 1 113 ? 14.006 8.649 1.248 1.00 94.62 113 GLY A CA 1
ATOM 696 C C . GLY A 1 113 ? 13.077 8.818 2.423 1.00 94.62 113 GLY A C 1
ATOM 697 O O . GLY A 1 113 ? 13.448 8.457 3.530 1.00 94.62 113 GLY A O 1
ATOM 698 N N . SER A 1 114 ? 11.967 9.518 2.221 1.00 94.06 114 SER A N 1
ATOM 699 C CA . SER A 1 114 ? 10.924 9.685 3.228 1.00 94.06 114 SER A CA 1
ATOM 700 C C . SER A 1 114 ? 9.668 9.007 2.710 1.00 94.06 114 SER A C 1
ATOM 702 O O . SER A 1 114 ? 8.903 9.631 1.972 1.00 94.06 114 SER A O 1
ATOM 704 N N . ASP A 1 115 ? 9.463 7.764 3.119 1.00 94.44 115 ASP A N 1
ATOM 705 C CA . ASP A 1 115 ? 8.447 6.915 2.502 1.00 94.44 115 ASP A CA 1
ATOM 706 C C . ASP A 1 115 ? 7.137 6.933 3.288 1.00 94.44 115 ASP A C 1
ATOM 708 O O . ASP A 1 115 ? 7.105 7.198 4.491 1.00 94.44 115 ASP A O 1
ATOM 712 N N . SER A 1 116 ? 6.029 6.679 2.602 1.00 93.31 116 SER A N 1
ATOM 713 C CA . SER A 1 116 ? 4.705 6.476 3.184 1.00 93.31 116 SER A CA 1
ATOM 714 C C . SER A 1 116 ? 4.276 5.050 2.893 1.00 93.31 116 SER A C 1
ATOM 716 O O . SER A 1 116 ? 3.959 4.730 1.750 1.00 93.31 116 SER A O 1
ATOM 718 N N . ILE A 1 117 ? 4.244 4.207 3.921 1.00 92.81 117 ILE A N 1
ATOM 719 C CA . ILE A 1 117 ? 4.023 2.771 3.774 1.00 92.81 117 ILE A CA 1
ATOM 720 C C . ILE A 1 117 ? 2.748 2.350 4.507 1.00 92.81 117 ILE A C 1
ATOM 722 O O . ILE A 1 117 ? 2.625 2.507 5.724 1.00 92.81 117 ILE A O 1
ATOM 726 N N . ASP A 1 118 ? 1.822 1.764 3.757 1.00 91.75 118 ASP A N 1
ATOM 727 C CA . ASP A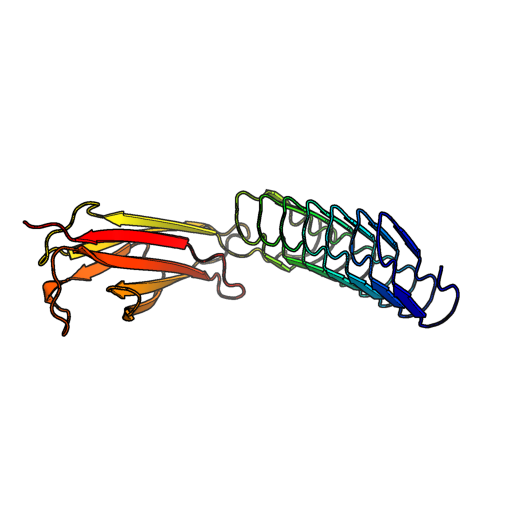 1 118 ? 0.677 1.011 4.263 1.00 91.75 118 ASP A CA 1
ATOM 728 C C . ASP A 1 118 ? 0.867 -0.459 3.879 1.00 91.75 118 ASP A C 1
ATOM 730 O O . ASP A 1 118 ? 0.718 -0.816 2.717 1.00 91.75 118 ASP A O 1
ATOM 734 N N . SER A 1 119 ? 1.225 -1.333 4.820 1.00 89.44 119 SER A N 1
ATOM 735 C CA . SER A 1 119 ? 1.443 -2.746 4.482 1.00 89.44 119 SER A CA 1
ATOM 736 C C . SER A 1 119 ? 0.161 -3.494 4.132 1.00 89.44 119 SER A C 1
ATOM 738 O O . SER A 1 119 ? 0.253 -4.602 3.632 1.00 89.44 119 SER A O 1
ATOM 740 N N . GLY A 1 120 ? -1.009 -2.882 4.335 1.00 89.00 120 GLY A N 1
ATOM 741 C CA . GLY A 1 120 ? -2.282 -3.490 4.002 1.00 89.00 120 GLY A CA 1
ATOM 742 C C . GLY A 1 120 ? -2.702 -4.567 5.000 1.00 89.00 120 GLY A C 1
ATOM 743 O O . GLY A 1 120 ? -2.572 -4.387 6.214 1.00 89.00 120 GLY A O 1
ATOM 744 N N . SER A 1 121 ? -3.337 -5.627 4.499 1.00 86.88 121 SER A N 1
ATOM 745 C CA . SER A 1 121 ? -3.908 -6.680 5.324 1.00 86.88 121 SER A CA 1
ATOM 746 C C . SER A 1 121 ? -3.016 -7.905 5.413 1.00 86.88 121 SER A C 1
ATOM 748 O O . SER A 1 121 ? -2.540 -8.422 4.414 1.00 86.88 121 SER A O 1
ATOM 750 N N . GLY A 1 122 ? -2.893 -8.448 6.626 1.00 87.56 122 GLY A N 1
ATOM 751 C CA . GLY A 1 122 ? -2.214 -9.718 6.838 1.00 87.56 122 GLY A CA 1
ATOM 752 C C . GLY A 1 122 ? -1.063 -9.667 7.824 1.00 87.56 122 GLY A C 1
ATOM 753 O O . GLY A 1 122 ? -1.191 -9.090 8.903 1.00 87.56 122 GLY A O 1
ATOM 754 N N . SER A 1 123 ? -0.014 -10.440 7.544 1.00 88.94 123 SER A N 1
ATOM 755 C CA . SER A 1 123 ? 1.139 -10.608 8.433 1.00 88.94 123 SER A CA 1
ATOM 756 C C . SER A 1 123 ? 2.403 -10.153 7.727 1.00 88.94 123 SER A C 1
ATOM 758 O O . SER A 1 123 ? 3.189 -10.981 7.255 1.00 88.94 123 SER A O 1
ATOM 760 N N . ASP A 1 124 ? 2.622 -8.851 7.751 1.00 91.56 124 ASP A N 1
ATOM 761 C CA . ASP A 1 124 ? 3.599 -8.221 6.876 1.00 91.56 124 ASP A CA 1
ATOM 762 C C . ASP A 1 124 ? 4.947 -8.029 7.567 1.00 91.56 124 ASP A C 1
ATOM 764 O O . ASP A 1 124 ? 5.100 -8.088 8.794 1.00 91.56 124 ASP A O 1
ATOM 768 N N . THR A 1 125 ? 5.973 -7.832 6.753 1.00 91.88 125 THR A N 1
ATOM 769 C CA . THR A 1 125 ? 7.296 -7.397 7.181 1.00 91.88 125 THR A CA 1
ATOM 770 C C . THR A 1 125 ? 7.622 -6.101 6.468 1.00 91.88 125 THR A C 1
ATOM 772 O O . THR A 1 125 ? 7.812 -6.095 5.257 1.00 91.88 125 THR A O 1
ATOM 775 N N . VAL A 1 126 ? 7.743 -5.020 7.234 1.00 91.44 126 VAL A N 1
ATOM 776 C CA . VAL A 1 126 ? 8.075 -3.703 6.693 1.00 91.44 126 VAL A CA 1
ATOM 777 C C . VAL A 1 126 ? 9.438 -3.246 7.196 1.00 91.44 126 VAL A C 1
ATOM 779 O O . VAL A 1 126 ? 9.733 -3.310 8.394 1.00 91.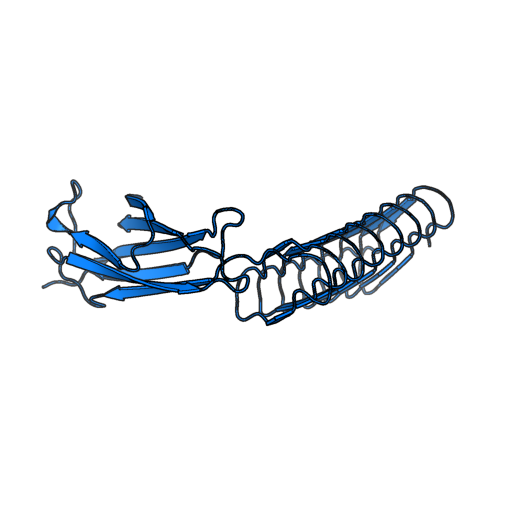44 126 VAL A O 1
ATOM 782 N N . ASP A 1 127 ? 10.262 -2.772 6.271 1.00 91.75 127 ASP A N 1
ATOM 783 C CA . ASP A 1 127 ? 11.500 -2.046 6.528 1.00 91.75 127 ASP A CA 1
ATOM 784 C C . ASP A 1 127 ? 11.416 -0.687 5.828 1.00 91.75 127 ASP A C 1
ATOM 786 O O . ASP A 1 127 ? 11.484 -0.624 4.607 1.00 91.75 127 ASP A O 1
ATOM 790 N N . GLY A 1 128 ? 11.276 0.405 6.585 1.00 88.25 128 GLY A N 1
ATOM 791 C CA . GLY A 1 128 ? 11.267 1.759 6.010 1.00 88.25 128 GLY A CA 1
ATOM 792 C C . GLY A 1 128 ? 12.549 2.092 5.237 1.00 88.25 128 GLY A C 1
ATOM 793 O O . GLY A 1 128 ? 12.536 2.907 4.329 1.00 88.25 128 GLY A O 1
ATOM 794 N N . GLY A 1 129 ? 13.645 1.373 5.502 1.00 88.25 129 GLY A N 1
ATOM 795 C CA . GLY A 1 129 ? 14.896 1.550 4.786 1.00 88.25 129 GLY A CA 1
ATOM 796 C C . GLY A 1 129 ? 15.801 2.599 5.430 1.00 88.25 129 GLY A C 1
ATOM 797 O O . GLY A 1 129 ? 15.960 2.677 6.653 1.00 88.25 129 GLY A O 1
ATOM 798 N N . GLY A 1 130 ? 16.546 3.310 4.591 1.00 81.25 130 GLY A N 1
ATOM 799 C CA . GLY A 1 130 ? 17.705 4.106 4.962 1.00 81.25 130 GLY A CA 1
ATOM 800 C C . GLY A 1 130 ? 17.646 5.539 4.457 1.00 81.25 130 GLY A C 1
ATOM 801 O O . GLY A 1 130 ? 18.500 5.962 3.695 1.00 81.25 130 GLY A O 1
ATOM 802 N N . GLY A 1 131 ? 16.756 6.365 4.972 1.00 66.44 131 GLY A N 1
ATOM 803 C CA . GLY A 1 131 ? 16.668 7.766 4.572 1.00 66.44 131 GLY A CA 1
ATOM 804 C C . GLY A 1 131 ? 15.640 8.481 5.424 1.00 66.44 131 GLY A C 1
ATOM 805 O O . GLY A 1 131 ? 15.074 7.867 6.309 1.00 66.44 131 GLY A O 1
ATOM 806 N N . GLY A 1 132 ? 15.485 9.793 5.224 1.00 71.19 132 GLY A N 1
ATOM 807 C CA . GLY A 1 132 ? 14.313 10.555 5.683 1.00 71.19 132 GLY A CA 1
ATOM 808 C C . GLY A 1 132 ? 13.710 10.227 7.060 1.00 71.19 132 GLY A C 1
ATOM 809 O O . GLY A 1 132 ? 14.401 9.969 8.048 1.00 71.19 132 GLY A O 1
ATOM 810 N N . THR A 1 133 ? 12.402 10.425 7.143 1.00 82.12 133 THR A N 1
ATOM 811 C CA . THR A 1 133 ? 11.521 9.947 8.210 1.00 82.12 133 THR A CA 1
ATOM 812 C C . THR A 1 133 ? 10.363 9.245 7.528 1.00 82.12 133 THR A C 1
ATOM 814 O O . THR A 1 133 ? 9.543 9.936 6.912 1.00 82.12 133 THR A O 1
ATOM 817 N N . ASP A 1 134 ? 10.338 7.926 7.625 1.00 82.94 134 ASP A N 1
ATOM 818 C CA . ASP A 1 134 ? 9.283 7.106 7.038 1.00 82.94 134 ASP A CA 1
ATOM 819 C C . ASP A 1 134 ? 8.034 7.192 7.911 1.00 82.94 134 ASP A C 1
ATOM 821 O O . ASP A 1 134 ? 8.119 7.315 9.138 1.00 82.94 134 ASP A O 1
ATOM 825 N N . LEU A 1 135 ? 6.882 7.173 7.257 1.00 82.75 135 LEU A N 1
ATOM 826 C CA . LEU A 1 135 ? 5.561 7.137 7.857 1.00 82.75 135 LEU A CA 1
ATOM 827 C C . LEU A 1 135 ? 4.992 5.750 7.608 1.00 82.75 135 LEU A C 1
ATOM 829 O O . LEU A 1 135 ? 4.887 5.316 6.462 1.00 82.75 135 LEU A O 1
ATOM 833 N N . MET A 1 136 ? 4.634 5.056 8.679 1.00 84.94 136 MET A N 1
ATOM 834 C CA . MET A 1 136 ? 4.099 3.701 8.606 1.00 84.94 136 MET A CA 1
ATOM 835 C C . MET A 1 136 ? 2.721 3.681 9.244 1.00 84.94 136 MET A C 1
ATOM 837 O O . MET A 1 136 ? 2.565 4.161 10.362 1.00 84.94 136 MET A O 1
ATOM 841 N N . ALA A 1 137 ? 1.733 3.105 8.559 1.00 87.12 137 ALA A N 1
ATOM 842 C CA . ALA A 1 137 ? 0.390 3.004 9.117 1.00 87.12 137 ALA A CA 1
ATOM 843 C C . ALA A 1 137 ? 0.400 2.245 10.469 1.00 87.12 137 ALA A C 1
ATOM 845 O O . ALA A 1 137 ? 1.097 1.234 10.613 1.00 87.12 137 ALA A O 1
ATOM 846 N N . PRO A 1 138 ? -0.360 2.698 11.485 1.00 89.19 138 PRO A N 1
ATOM 847 C CA . PRO A 1 138 ? -0.366 2.055 12.794 1.00 89.19 138 PRO A CA 1
ATOM 848 C C . PRO A 1 138 ? -1.133 0.729 12.771 1.00 89.19 138 PRO A C 1
ATOM 850 O O . PRO A 1 138 ? -2.148 0.580 12.099 1.00 89.19 138 PRO A O 1
ATOM 853 N N . GLU A 1 139 ? -0.736 -0.219 13.612 1.00 88.94 139 GLU A N 1
ATOM 854 C CA . GLU A 1 139 ? -1.392 -1.523 13.733 1.00 88.94 139 GLU A CA 1
ATOM 855 C C . GLU A 1 139 ? -2.313 -1.596 14.958 1.00 88.94 139 GLU A C 1
ATOM 857 O O . GLU A 1 139 ? -2.064 -0.979 16.002 1.00 88.94 139 GLU A O 1
ATOM 862 N N . ALA A 1 140 ? -3.359 -2.423 14.875 1.00 92.69 140 ALA A N 1
ATOM 863 C CA . ALA A 1 140 ? -4.235 -2.727 16.002 1.00 92.69 140 ALA A CA 1
ATOM 864 C C . ALA A 1 140 ? -4.661 -4.200 16.058 1.00 92.69 140 ALA A C 1
ATOM 866 O O . ALA A 1 140 ? -4.548 -4.951 15.094 1.00 92.69 140 ALA A O 1
ATOM 867 N N . THR A 1 141 ? -5.198 -4.602 17.210 1.00 94.00 141 THR A N 1
ATOM 868 C CA . THR A 1 141 ? -6.004 -5.826 17.363 1.00 94.00 141 THR A CA 1
ATOM 869 C C . THR A 1 141 ? -7.298 -5.484 18.092 1.00 94.00 141 THR A C 1
ATOM 871 O O . THR A 1 141 ? -7.372 -4.440 18.743 1.00 94.00 141 THR A O 1
ATOM 874 N N . VAL A 1 142 ? -8.311 -6.347 18.011 1.00 96.81 142 VAL A N 1
ATOM 875 C CA . VAL A 1 142 ? -9.531 -6.228 18.816 1.00 96.81 142 VAL A CA 1
ATOM 876 C C . VAL A 1 142 ? -10.003 -7.604 19.284 1.00 96.81 142 VAL A C 1
ATOM 878 O O . VAL A 1 142 ? -9.957 -8.564 18.523 1.00 96.81 142 VAL A O 1
ATOM 881 N N . ASP A 1 143 ? -10.432 -7.672 20.544 1.00 97.25 143 ASP A N 1
ATOM 882 C CA . ASP A 1 143 ? -11.053 -8.833 21.188 1.00 97.25 143 ASP A CA 1
ATOM 883 C C . ASP A 1 143 ? -12.335 -8.386 21.905 1.00 97.25 143 ASP A C 1
ATOM 885 O O . ASP A 1 143 ? -12.341 -7.392 22.648 1.00 97.25 143 ASP A O 1
ATOM 889 N N . LEU A 1 144 ? -13.435 -9.089 21.663 1.00 96.94 144 LEU A N 1
ATOM 890 C CA . LEU A 1 144 ? -14.769 -8.737 22.113 1.00 96.94 144 LEU A CA 1
ATOM 891 C C . LEU A 1 144 ? -15.244 -9.699 23.197 1.00 96.94 144 LEU A C 1
ATOM 893 O O . LEU A 1 144 ? -15.510 -10.872 22.963 1.00 96.94 144 LEU A O 1
ATOM 897 N N . THR A 1 145 ? -15.462 -9.160 24.395 1.00 96.62 145 THR A N 1
ATOM 898 C CA . THR A 1 145 ? -15.899 -9.949 25.551 1.00 96.62 145 THR A CA 1
ATOM 899 C C . THR A 1 145 ? -17.257 -9.480 26.080 1.00 96.62 145 THR A C 1
ATOM 901 O O . THR A 1 145 ? -17.572 -8.290 26.009 1.00 96.62 145 THR A O 1
ATOM 904 N N . PRO A 1 146 ? -18.076 -10.372 26.669 1.00 96.31 146 PRO A N 1
ATOM 905 C CA . PRO A 1 146 ? -17.912 -11.828 26.715 1.00 96.31 146 PRO A CA 1
ATOM 906 C C . PRO A 1 146 ? -18.299 -12.520 25.394 1.00 96.31 146 PRO A C 1
ATOM 908 O O . PRO A 1 146 ? -19.255 -12.109 24.747 1.00 96.31 146 PRO A O 1
ATOM 911 N N . ASP A 1 147 ? -17.668 -13.659 25.096 1.00 94.06 147 ASP A N 1
ATOM 912 C CA . ASP A 1 147 ? -17.858 -14.460 23.865 1.00 94.06 147 ASP A CA 1
ATOM 913 C C . ASP A 1 147 ? -19.256 -15.102 23.730 1.00 94.06 147 ASP A C 1
ATOM 915 O O . ASP A 1 147 ? -19.598 -15.728 22.728 1.00 94.06 147 ASP A O 1
ATOM 919 N N . SER A 1 148 ? -20.067 -15.058 24.788 1.00 93.94 148 SER A N 1
ATOM 920 C CA . SER A 1 148 ? -21.419 -15.635 24.819 1.00 93.94 148 SER A CA 1
ATOM 921 C C . SER A 1 148 ? -22.362 -14.742 25.629 1.00 93.94 148 SER A C 1
ATOM 923 O O . SER A 1 148 ? -22.753 -15.091 26.749 1.00 93.94 148 SER A O 1
ATOM 925 N N . PRO A 1 149 ? -22.690 -13.547 25.112 1.00 95.44 149 PRO A N 1
ATOM 926 C CA . PRO A 1 149 ? -23.473 -12.563 25.839 1.00 95.44 149 PRO A CA 1
ATOM 927 C C . PRO A 1 149 ? -24.964 -12.903 25.832 1.00 95.44 149 PRO A C 1
ATOM 929 O O . PRO A 1 149 ? -25.512 -13.364 24.835 1.00 95.44 149 PRO A O 1
ATOM 932 N N . GLY A 1 150 ? -25.649 -12.618 26.938 1.00 94.44 150 GLY A N 1
ATOM 933 C CA . GLY A 1 150 ? -27.113 -12.581 26.962 1.00 94.44 150 GLY A CA 1
ATOM 934 C C . GLY A 1 150 ? -27.661 -11.246 26.443 1.00 94.44 150 GLY A C 1
ATOM 935 O O . GLY A 1 150 ? -26.936 -10.259 26.346 1.00 94.44 150 GLY A O 1
ATOM 936 N N . VAL A 1 151 ? -28.974 -11.179 26.207 1.00 93.69 151 VAL A N 1
ATOM 937 C CA . VAL A 1 151 ? -29.684 -9.995 25.657 1.00 93.69 151 VAL A CA 1
ATOM 938 C C . VAL A 1 151 ? -29.564 -8.700 26.480 1.00 93.69 151 VAL A C 1
ATOM 940 O O . VAL A 1 151 ? -29.963 -7.636 26.019 1.00 93.69 151 VAL A O 1
ATOM 943 N N . SER A 1 152 ? -29.052 -8.774 27.708 1.00 92.56 152 SER A N 1
ATOM 944 C CA . SER A 1 152 ? -28.860 -7.628 28.605 1.00 92.56 152 SER A CA 1
ATOM 945 C C . SER A 1 152 ? -27.403 -7.451 29.040 1.00 92.56 152 SER A C 1
ATOM 947 O O . SER A 1 152 ? -27.151 -6.887 30.105 1.00 92.56 152 SER A O 1
ATOM 949 N N . ALA A 1 153 ? -26.456 -8.031 28.302 1.00 94.69 153 ALA A N 1
ATOM 950 C CA . ALA A 1 153 ? -25.039 -7.906 28.608 1.00 94.69 153 ALA A CA 1
ATOM 951 C C . ALA A 1 153 ? -24.510 -6.505 28.263 1.00 94.69 153 ALA A C 1
ATOM 953 O O . ALA A 1 153 ? -25.039 -5.808 27.397 1.00 94.69 153 ALA A O 1
ATOM 954 N N . THR A 1 154 ? -23.423 -6.128 28.927 1.00 96.50 154 THR A N 1
ATOM 955 C CA . THR A 1 154 ? -22.519 -5.086 28.445 1.00 96.50 154 THR A CA 1
ATOM 956 C C . THR A 1 154 ? -21.345 -5.793 27.788 1.00 96.50 154 THR A C 1
ATOM 958 O O . THR A 1 154 ? -20.745 -6.672 28.408 1.00 96.50 154 THR A O 1
ATOM 961 N N . LEU A 1 155 ? -21.068 -5.447 26.537 1.00 97.38 155 LEU A N 1
ATOM 962 C CA . LEU A 1 155 ? -19.912 -5.938 25.801 1.00 97.38 155 LEU A CA 1
ATOM 963 C C . LEU A 1 155 ? -18.754 -4.960 25.966 1.00 97.38 155 LEU A C 1
ATOM 965 O O . LEU A 1 155 ? -18.977 -3.750 26.012 1.00 97.38 155 LEU A O 1
ATOM 969 N N . THR A 1 156 ? -17.535 -5.478 25.992 1.00 98.19 156 THR A N 1
ATOM 970 C CA . THR A 1 156 ? -16.302 -4.697 26.035 1.00 98.19 156 THR A CA 1
ATOM 971 C C . THR A 1 156 ? -15.415 -5.131 24.879 1.00 98.19 156 THR A C 1
ATOM 973 O O . THR A 1 156 ? -14.962 -6.276 24.843 1.00 98.19 156 THR A O 1
ATOM 976 N N . ALA A 1 157 ? -15.156 -4.210 23.954 1.00 98.06 157 ALA A N 1
ATOM 977 C CA . ALA A 1 157 ? -14.110 -4.358 22.954 1.00 98.06 157 ALA A CA 1
ATOM 978 C C . ALA A 1 157 ? -12.794 -3.915 23.590 1.00 98.06 157 ALA A C 1
ATOM 980 O O . ALA A 1 157 ? -12.696 -2.781 24.061 1.00 98.06 157 ALA A O 1
ATOM 981 N N . THR A 1 158 ? -11.806 -4.803 23.626 1.00 98.00 158 THR A N 1
ATOM 982 C CA . THR A 1 158 ? -10.451 -4.513 24.102 1.00 98.00 158 THR A CA 1
ATOM 983 C C . THR A 1 158 ? -9.514 -4.521 22.909 1.00 98.00 158 THR A C 1
ATOM 985 O O . THR A 1 158 ? -9.438 -5.519 22.200 1.00 98.00 158 THR A O 1
ATOM 988 N N . ALA A 1 159 ? -8.807 -3.419 22.692 1.00 97.19 159 ALA A N 1
ATOM 989 C CA . ALA A 1 159 ? -7.866 -3.277 21.594 1.00 97.19 159 ALA A CA 1
ATOM 990 C C . ALA A 1 159 ? -6.414 -3.256 22.083 1.00 97.19 159 ALA A C 1
ATOM 992 O O . ALA A 1 159 ? -6.116 -2.838 23.206 1.00 97.19 159 ALA A O 1
ATOM 993 N N . SER A 1 160 ? -5.493 -3.645 21.209 1.00 94.19 160 SER A N 1
ATOM 994 C CA . SER A 1 160 ? -4.106 -3.176 21.267 1.00 94.19 160 SER A CA 1
ATOM 995 C C . SER A 1 160 ? -3.866 -2.208 20.121 1.00 94.19 160 SER A C 1
ATOM 997 O O . SER A 1 160 ? -4.540 -2.295 19.101 1.00 94.19 160 SER A O 1
ATOM 999 N N . ALA A 1 161 ? -2.898 -1.316 20.286 1.00 92.56 161 ALA A N 1
ATOM 1000 C CA . ALA A 1 161 ? -2.449 -0.427 19.230 1.00 92.56 161 ALA A CA 1
ATOM 1001 C C . ALA A 1 161 ? -0.933 -0.264 19.323 1.00 92.56 161 ALA A C 1
ATOM 1003 O O . ALA A 1 161 ? -0.395 -0.134 20.431 1.00 92.56 161 ALA A O 1
ATOM 1004 N N . SER A 1 162 ? -0.266 -0.270 18.180 1.00 89.88 162 SER A N 1
ATOM 1005 C CA . SER A 1 162 ? 1.161 0.002 18.050 1.00 89.88 162 SER A CA 1
ATOM 1006 C C . SER A 1 162 ? 1.420 0.834 16.813 1.00 89.88 162 SER A C 1
ATOM 1008 O O . SER A 1 162 ? 0.660 0.792 15.857 1.00 89.88 162 SER A O 1
ATOM 1010 N N . ASP A 1 163 ? 2.506 1.585 16.867 1.00 85.88 163 ASP A N 1
ATOM 1011 C CA . ASP A 1 163 ? 2.960 2.427 15.778 1.00 85.88 163 ASP A CA 1
ATOM 1012 C C . ASP A 1 163 ? 4.451 2.174 15.582 1.00 85.88 163 ASP A C 1
ATOM 1014 O O . ASP A 1 163 ? 5.219 2.232 16.555 1.00 85.88 163 ASP A O 1
ATOM 1018 N N . ALA A 1 164 ? 4.837 1.812 14.363 1.00 80.62 164 ALA A N 1
ATOM 1019 C CA . ALA A 1 164 ? 6.211 1.467 14.037 1.00 80.62 164 ALA A CA 1
ATOM 1020 C C . ALA A 1 164 ? 7.120 2.706 14.031 1.00 80.62 164 ALA A C 1
ATOM 1022 O O . ALA A 1 164 ? 8.279 2.605 14.445 1.00 80.62 164 ALA A O 1
ATOM 1023 N N . ASP A 1 165 ? 6.588 3.878 13.668 1.00 79.88 165 ASP A N 1
ATOM 1024 C CA . ASP A 1 165 ? 7.341 5.136 13.649 1.00 79.88 165 ASP A CA 1
ATOM 1025 C C . ASP A 1 165 ? 7.365 5.848 15.026 1.00 79.88 165 ASP A C 1
ATOM 1027 O O . ASP A 1 165 ? 8.131 6.790 15.272 1.00 79.88 165 ASP A O 1
ATOM 1031 N N . GLY A 1 166 ? 6.592 5.326 15.988 1.00 76.31 166 GLY A N 1
ATOM 1032 C CA . GLY A 1 166 ? 6.524 5.805 17.367 1.00 76.31 166 GLY A CA 1
ATOM 1033 C C . GLY A 1 166 ? 5.571 6.984 17.587 1.00 76.31 166 GLY A C 1
ATOM 1034 O O . GLY A 1 166 ? 5.640 7.622 18.651 1.00 76.31 166 GLY A O 1
ATOM 1035 N N . GLY A 1 167 ? 4.697 7.271 16.622 1.00 79.81 167 GLY A N 1
ATOM 1036 C CA . GLY A 1 167 ? 3.584 8.199 16.731 1.00 79.81 167 GLY A CA 1
ATOM 1037 C C . GLY A 1 167 ? 2.549 7.828 17.801 1.00 79.81 167 GLY A C 1
ATOM 1038 O O . GLY A 1 167 ? 2.643 6.852 18.553 1.00 79.81 167 GLY A O 1
ATOM 1039 N N . THR A 1 168 ? 1.571 8.720 17.983 1.00 86.88 168 THR A N 1
ATOM 1040 C CA . THR A 1 168 ? 0.475 8.502 18.939 1.00 86.88 168 THR A CA 1
ATOM 1041 C C . THR A 1 168 ? -0.724 7.932 18.208 1.00 86.88 168 THR A C 1
ATOM 1043 O O . THR A 1 168 ? -1.380 8.657 17.471 1.00 86.88 168 THR A O 1
ATOM 1046 N N . VAL A 1 169 ? -1.088 6.690 18.520 1.00 93.06 169 VAL A N 1
ATOM 1047 C CA . VAL A 1 169 ? -2.268 6.056 17.925 1.00 93.06 169 VAL A CA 1
ATOM 1048 C C . VAL A 1 169 ? -3.559 6.493 18.618 1.00 93.06 169 VAL A C 1
ATOM 1050 O O . VAL A 1 169 ? -3.696 6.465 19.847 1.00 93.06 169 VAL A O 1
ATOM 1053 N N . THR A 1 170 ? -4.539 6.855 17.804 1.00 96.12 170 THR A N 1
ATOM 1054 C CA . THR A 1 170 ? -5.948 6.985 18.163 1.00 96.12 170 THR A CA 1
ATOM 1055 C C . THR A 1 170 ? -6.761 5.892 17.480 1.00 96.12 170 THR A C 1
ATOM 1057 O O . THR A 1 170 ? -6.369 5.367 16.449 1.00 96.12 170 THR A O 1
ATOM 1060 N N . LEU A 1 171 ? -7.890 5.519 18.072 1.00 97.12 171 LEU A N 1
ATOM 1061 C CA . LEU A 1 171 ? -8.747 4.433 17.619 1.00 97.12 171 LEU A CA 1
ATOM 1062 C C . LEU A 1 171 ? -10.145 4.957 17.295 1.00 97.12 171 LEU A C 1
ATOM 1064 O O . LEU A 1 171 ? -10.686 5.826 17.994 1.00 97.12 171 LEU A O 1
ATOM 1068 N N . THR A 1 172 ? -10.755 4.367 16.273 1.00 97.94 172 THR A N 1
ATOM 1069 C CA . THR A 1 172 ? -12.177 4.505 15.969 1.00 97.94 172 THR A CA 1
ATOM 1070 C C . THR A 1 172 ? -12.871 3.162 16.141 1.00 97.94 172 THR A C 1
ATOM 1072 O O . THR A 1 172 ? -12.580 2.224 15.414 1.00 97.94 172 THR A O 1
ATOM 1075 N N . TYR A 1 173 ? -13.807 3.081 17.088 1.00 98.19 173 TYR A N 1
ATOM 1076 C CA . TYR A 1 173 ? -14.660 1.915 17.319 1.00 98.19 173 TYR A CA 1
ATOM 1077 C C . TYR A 1 173 ? -16.014 2.123 16.638 1.00 98.19 173 TYR A C 1
ATOM 1079 O O . TYR A 1 173 ? -16.707 3.109 16.917 1.00 98.19 173 TYR A O 1
ATOM 1087 N N . VAL A 1 174 ? -16.431 1.180 15.795 1.00 98.19 174 VAL A N 1
ATOM 1088 C CA . VAL A 1 174 ? -17.756 1.152 15.161 1.00 98.19 174 VAL A CA 1
ATOM 1089 C C . VAL A 1 174 ? -18.465 -0.137 15.550 1.00 98.19 174 VAL A C 1
ATOM 1091 O O . VAL A 1 174 ? -18.053 -1.227 15.173 1.00 98.19 174 VAL A O 1
ATOM 1094 N N . TRP A 1 175 ? -19.559 -0.007 16.291 1.00 97.88 175 TRP A N 1
ATOM 1095 C CA . TRP A 1 175 ? -20.379 -1.125 16.742 1.00 97.88 175 TRP A CA 1
ATOM 1096 C C . TRP A 1 175 ? -21.578 -1.314 15.830 1.00 97.88 175 TRP A C 1
ATOM 1098 O O . TRP A 1 175 ? -22.287 -0.345 15.531 1.00 97.88 175 TRP A O 1
ATOM 1108 N N . THR A 1 176 ? -21.865 -2.560 15.467 1.00 96.94 176 THR A N 1
ATOM 1109 C CA . THR A 1 176 ? -23.036 -2.922 14.668 1.00 96.94 176 THR A CA 1
ATOM 1110 C C . THR A 1 176 ? -23.871 -4.015 15.332 1.00 96.94 176 THR A C 1
ATOM 1112 O O . THR A 1 176 ? -23.340 -4.890 16.009 1.00 96.94 176 THR A O 1
ATOM 1115 N N . LEU A 1 177 ? -25.187 -3.955 15.129 1.00 96.50 177 LEU A N 1
ATOM 1116 C CA . LEU A 1 177 ? -26.153 -5.000 15.468 1.00 96.50 177 LEU A CA 1
ATOM 1117 C C . LEU A 1 177 ? -26.777 -5.501 14.162 1.00 96.50 177 LEU A C 1
ATOM 1119 O O . LEU A 1 177 ? -27.446 -4.728 13.470 1.00 96.50 177 LEU A O 1
ATOM 1123 N N . ASN A 1 178 ? -26.545 -6.765 13.804 1.00 94.75 178 ASN A N 1
ATOM 1124 C CA . ASN A 1 178 ? -26.947 -7.356 12.520 1.00 94.75 178 ASN A CA 1
ATOM 1125 C C . ASN A 1 178 ? -26.541 -6.476 11.313 1.00 94.75 178 ASN A C 1
ATOM 1127 O O . ASN A 1 178 ? -27.336 -6.234 10.401 1.00 94.75 178 ASN A O 1
ATOM 1131 N N . GLY A 1 179 ? -25.324 -5.920 11.354 1.00 93.69 179 GLY A N 1
ATOM 1132 C CA . GLY A 1 179 ? -24.775 -5.026 10.327 1.00 93.69 179 GLY A CA 1
ATOM 1133 C C . GLY A 1 179 ? -25.270 -3.572 10.370 1.00 93.69 179 GLY A C 1
ATOM 1134 O O . GLY A 1 179 ? -24.815 -2.750 9.577 1.00 93.69 179 GLY A O 1
ATOM 1135 N N . VAL A 1 180 ? -26.176 -3.208 11.285 1.00 94.81 180 VAL A N 1
ATOM 1136 C CA . VAL A 1 180 ? -26.636 -1.819 11.465 1.00 94.81 180 VAL A CA 1
ATOM 1137 C C . VAL A 1 180 ? -25.799 -1.129 12.535 1.00 94.81 180 VAL A C 1
ATOM 1139 O O . VAL A 1 180 ? -25.738 -1.611 13.660 1.00 94.81 180 VAL A O 1
ATOM 1142 N N . ILE A 1 181 ? -25.195 0.020 12.221 1.00 95.62 181 ILE A N 1
ATOM 1143 C CA . ILE A 1 181 ? -24.402 0.796 13.189 1.00 95.62 181 ILE A CA 1
ATOM 1144 C C . ILE A 1 181 ? -25.281 1.253 14.360 1.00 95.62 181 ILE A C 1
ATOM 1146 O O . ILE A 1 181 ? -26.303 1.912 14.159 1.00 95.62 181 ILE A O 1
ATOM 1150 N N . VAL A 1 182 ? -24.846 0.941 15.582 1.00 96.00 182 VAL A N 1
ATOM 1151 C CA . VAL A 1 182 ? -25.526 1.317 16.834 1.00 96.00 182 VAL A CA 1
ATOM 1152 C C . VAL A 1 182 ? -24.710 2.271 17.704 1.00 96.00 182 VAL A C 1
ATOM 1154 O O . VAL A 1 182 ? -25.286 3.010 18.500 1.00 96.00 182 VAL A O 1
ATOM 1157 N N . LYS A 1 183 ? -23.381 2.300 17.549 1.00 96.50 183 LYS A N 1
ATOM 1158 C CA . LYS A 1 183 ? -22.496 3.218 18.276 1.00 96.50 183 LYS A CA 1
ATOM 1159 C C . LYS A 1 183 ? -21.212 3.466 17.488 1.00 96.50 183 LYS A C 1
ATOM 1161 O O . LYS A 1 183 ? -20.655 2.540 16.908 1.00 96.50 183 LYS A O 1
ATOM 1166 N N . THR A 1 184 ? -20.717 4.701 17.533 1.00 97.56 184 THR A N 1
ATOM 1167 C CA . THR A 1 184 ? -19.394 5.065 17.015 1.00 97.56 184 THR A CA 1
ATOM 1168 C C . THR A 1 184 ? -18.649 5.903 18.046 1.00 97.56 184 THR A C 1
ATOM 1170 O O . THR A 1 184 ? -19.181 6.903 18.532 1.00 97.56 184 THR A O 1
ATOM 1173 N N . THR A 1 185 ? -17.415 5.511 18.346 1.00 97.69 185 THR A N 1
ATOM 1174 C CA . THR A 1 185 ? -16.482 6.243 19.208 1.00 97.69 185 THR A CA 1
ATOM 1175 C C . THR A 1 185 ? -15.223 6.518 18.389 1.00 97.69 185 THR A C 1
ATOM 1177 O O . THR A 1 185 ? -14.456 5.596 18.153 1.00 97.69 185 THR A O 1
ATOM 1180 N N . ALA A 1 186 ? -15.012 7.753 17.929 1.00 95.69 186 ALA A N 1
ATOM 1181 C CA . ALA A 1 186 ? -13.909 8.099 17.022 1.00 95.69 186 ALA A CA 1
ATOM 1182 C C . ALA A 1 186 ? -12.812 8.927 17.709 1.00 95.69 186 ALA A C 1
ATOM 1184 O O . ALA A 1 186 ? -13.115 9.759 18.569 1.00 95.69 186 ALA A O 1
ATOM 1185 N N . GLY A 1 187 ? -11.557 8.727 17.292 1.00 92.75 187 GLY A N 1
ATOM 1186 C CA . GLY A 1 187 ? -10.404 9.534 17.710 1.00 92.75 187 GLY A CA 1
ATOM 1187 C C . GLY A 1 187 ? -10.055 9.419 19.198 1.00 92.75 187 GLY A C 1
ATOM 1188 O O . GLY A 1 187 ? -9.658 10.406 19.821 1.00 92.75 187 GLY A O 1
ATOM 1189 N N . THR A 1 188 ? -10.256 8.245 19.802 1.00 95.12 188 THR A N 1
ATOM 1190 C CA . THR A 1 188 ? -9.959 8.005 21.224 1.00 95.12 188 THR A CA 1
ATOM 1191 C C . THR A 1 188 ? -8.606 7.324 21.406 1.00 95.12 188 THR A C 1
ATOM 1193 O O . THR A 1 188 ? -8.247 6.454 20.630 1.00 95.12 188 THR A O 1
ATOM 1196 N N . SER A 1 189 ? -7.863 7.648 22.464 1.00 94.19 189 SER A N 1
ATOM 1197 C CA . SER A 1 189 ? -6.670 6.882 22.867 1.00 94.19 189 SER A CA 1
ATOM 1198 C C . SER A 1 189 ? -6.989 5.740 23.844 1.00 94.19 189 SER A C 1
ATOM 1200 O O . SER A 1 189 ? -6.089 5.082 24.364 1.00 94.19 189 SER A O 1
ATOM 1202 N N . ALA A 1 190 ? -8.273 5.517 24.148 1.00 96.44 190 ALA A N 1
ATOM 1203 C CA . ALA A 1 190 ? -8.698 4.420 25.006 1.00 96.44 190 ALA A CA 1
ATOM 1204 C C . ALA A 1 190 ? -8.599 3.077 24.267 1.00 96.44 190 ALA A C 1
ATOM 1206 O O . ALA A 1 190 ? -9.211 2.887 23.218 1.00 96.44 190 ALA A O 1
ATOM 1207 N N . LEU A 1 191 ? -7.899 2.120 24.880 1.00 96.69 191 LEU A N 1
ATOM 1208 C CA . LEU A 1 191 ? -7.765 0.733 24.409 1.00 96.69 191 LEU A CA 1
ATOM 1209 C C . LEU A 1 191 ? -8.979 -0.149 24.747 1.00 96.69 191 LEU A C 1
ATOM 1211 O O . LEU A 1 191 ? -8.914 -1.371 24.667 1.00 96.69 191 LEU A O 1
ATOM 1215 N N . SER A 1 192 ? -10.076 0.461 25.188 1.00 96.69 192 SER A N 1
ATOM 1216 C CA . SER A 1 192 ? -11.323 -0.250 25.429 1.00 96.69 192 SER A CA 1
ATOM 1217 C C . SER A 1 192 ? -12.521 0.645 25.156 1.00 96.69 192 SER A C 1
ATOM 1219 O O . SER A 1 192 ? -12.516 1.812 25.564 1.00 96.69 192 SER A O 1
ATOM 1221 N N . ASP A 1 193 ? -13.566 0.073 24.568 1.00 98.38 193 ASP A N 1
ATOM 1222 C CA . ASP A 1 193 ? -14.882 0.693 24.432 1.00 98.38 193 ASP A CA 1
ATOM 1223 C C . ASP A 1 193 ? -15.984 -0.301 24.829 1.00 98.38 193 ASP A C 1
ATOM 1225 O O . ASP A 1 193 ? -15.842 -1.509 24.648 1.00 98.38 193 ASP A O 1
ATOM 1229 N N . GLU A 1 194 ? -17.084 0.199 25.394 1.00 97.62 194 GLU A N 1
ATOM 1230 C CA . GLU A 1 194 ? -18.175 -0.640 25.911 1.00 97.62 194 GLU A CA 1
ATOM 1231 C C . GLU A 1 194 ? -19.504 -0.381 25.196 1.00 97.62 194 GLU A C 1
ATOM 1233 O O . GLU A 1 194 ? -19.860 0.769 24.916 1.00 97.62 194 GLU A O 1
ATOM 1238 N N . LEU A 1 195 ? -20.284 -1.439 24.974 1.00 97.25 195 LEU A N 1
ATOM 1239 C CA . LEU A 1 195 ? -21.650 -1.376 24.462 1.00 97.25 195 LEU A CA 1
ATOM 1240 C C . LEU A 1 195 ? -22.619 -2.047 25.440 1.00 97.25 195 LEU A C 1
ATOM 1242 O O . LEU A 1 195 ? -22.634 -3.267 25.586 1.00 97.25 195 LEU A O 1
ATOM 1246 N N . ASP A 1 196 ? -23.467 -1.252 26.090 1.00 96.00 196 ASP A N 1
ATOM 1247 C CA . ASP A 1 196 ? -24.567 -1.759 26.914 1.00 96.00 196 ASP A CA 1
ATOM 1248 C C . ASP A 1 196 ? -25.784 -2.070 26.034 1.00 96.00 196 ASP A C 1
ATOM 1250 O O . ASP A 1 196 ? -26.457 -1.157 25.546 1.00 96.00 196 ASP A O 1
ATOM 1254 N N . LEU A 1 197 ? -26.100 -3.356 25.862 1.00 93.56 197 LEU A N 1
ATOM 1255 C CA . LEU A 1 197 ? -27.218 -3.803 25.026 1.00 93.56 197 LEU A CA 1
ATOM 1256 C C . LEU A 1 197 ? -28.579 -3.323 25.547 1.00 93.56 197 LEU A C 1
ATOM 1258 O O . LEU A 1 197 ? -29.521 -3.177 24.771 1.00 93.56 197 LEU A O 1
ATOM 1262 N N . THR A 1 198 ? -28.691 -3.021 26.844 1.00 91.69 198 THR A N 1
ATOM 1263 C CA . THR A 1 198 ? -29.933 -2.498 27.432 1.00 91.69 198 THR A CA 1
ATOM 1264 C C . THR A 1 198 ? -30.184 -1.029 27.099 1.00 91.69 198 THR A C 1
ATOM 1266 O O . THR A 1 198 ? -31.304 -0.544 27.268 1.00 91.69 198 THR A O 1
ATOM 1269 N N . SER A 1 199 ? -29.156 -0.327 26.614 1.00 90.50 199 SER A N 1
ATOM 1270 C CA . SER A 1 199 ? -29.225 1.085 26.234 1.00 90.50 199 SER A CA 1
ATOM 1271 C C . SER A 1 199 ? -29.647 1.310 24.779 1.00 90.50 199 SER A C 1
ATOM 1273 O O . SER A 1 199 ? -29.851 2.454 24.374 1.00 90.50 199 SER A O 1
ATOM 1275 N N . LEU A 1 200 ? -29.790 0.235 23.997 1.00 90.31 200 LEU A N 1
ATOM 1276 C CA . LEU A 1 200 ? -30.163 0.311 22.590 1.00 90.31 200 LEU A CA 1
ATOM 1277 C C . LEU A 1 200 ? -31.663 0.577 22.418 1.00 90.31 200 LEU A C 1
ATOM 1279 O O . LEU A 1 200 ? -32.509 -0.034 23.069 1.00 90.31 200 LEU A O 1
ATOM 1283 N N . ASP A 1 201 ? -32.000 1.447 21.464 1.00 82.00 201 ASP A N 1
ATOM 1284 C CA . ASP A 1 201 ? -33.392 1.732 21.082 1.00 82.00 201 ASP A CA 1
ATOM 1285 C C . ASP A 1 201 ? -34.046 0.571 20.296 1.00 82.00 201 ASP A C 1
ATOM 1287 O O . ASP A 1 201 ? -35.253 0.573 20.032 1.00 82.00 201 ASP A O 1
ATOM 1291 N N . THR A 1 202 ? -33.260 -0.438 19.910 1.00 79.94 202 THR A N 1
ATOM 1292 C CA . THR A 1 202 ? -33.682 -1.628 19.162 1.00 79.94 202 THR A CA 1
ATOM 1293 C C . THR A 1 202 ? -33.893 -2.833 20.077 1.00 79.94 202 THR A C 1
ATOM 1295 O O . THR A 1 202 ? -33.185 -3.018 21.061 1.00 79.94 202 THR A O 1
ATOM 1298 N N . GLN A 1 203 ? -34.860 -3.694 19.740 1.00 82.50 203 GLN A N 1
ATOM 1299 C CA . GLN A 1 203 ? -35.089 -4.943 20.475 1.00 82.50 203 GLN A CA 1
ATOM 1300 C C . GLN A 1 203 ? -33.969 -5.942 20.180 1.00 82.50 203 GLN A C 1
ATOM 1302 O O . GLN A 1 203 ? -33.980 -6.560 19.120 1.00 82.50 203 GLN A O 1
ATOM 1307 N N . VAL A 1 204 ? -33.056 -6.098 21.135 1.00 91.00 204 VAL A N 1
ATOM 1308 C CA . VAL A 1 204 ? -31.996 -7.110 21.123 1.00 91.00 204 VAL A CA 1
ATOM 1309 C C . VAL A 1 204 ? -32.584 -8.483 21.459 1.00 91.00 204 VAL A C 1
ATOM 1311 O O . VAL A 1 204 ? -33.312 -8.631 22.445 1.00 91.00 204 VAL A O 1
ATOM 1314 N N . GLN A 1 205 ? -32.292 -9.488 20.638 1.00 94.06 205 GLN A N 1
ATOM 1315 C CA . GLN A 1 205 ? -32.822 -10.846 20.749 1.00 94.06 205 GLN A CA 1
ATOM 1316 C C . GLN A 1 205 ? -31.707 -11.890 20.674 1.00 94.06 205 GLN A C 1
ATOM 1318 O O . GLN A 1 205 ? -30.616 -11.645 20.169 1.00 94.06 205 GLN A O 1
ATOM 1323 N N . ALA A 1 206 ? -31.994 -13.090 21.182 1.00 94.00 206 ALA A N 1
ATOM 1324 C CA . ALA A 1 206 ? -31.104 -14.224 20.982 1.00 94.00 206 ALA A CA 1
ATOM 1325 C C . ALA A 1 206 ? -31.002 -14.554 19.483 1.00 94.00 206 ALA A C 1
ATOM 1327 O O . ALA A 1 206 ? -32.013 -14.589 18.778 1.00 94.00 206 ALA A O 1
ATOM 1328 N N . GLY A 1 207 ? -29.781 -14.812 19.022 1.00 93.88 207 GLY A N 1
ATOM 1329 C CA . GLY A 1 207 ? -29.453 -15.009 17.613 1.00 93.88 207 GLY A CA 1
ATOM 1330 C C . GLY A 1 207 ? -29.063 -13.736 16.861 1.00 93.88 207 GLY A C 1
ATOM 1331 O O . GLY A 1 207 ? -28.617 -13.864 15.724 1.00 93.88 207 GLY A O 1
ATOM 1332 N N . ASP A 1 208 ? -29.189 -12.549 17.466 1.00 95.94 208 ASP A N 1
ATOM 1333 C CA . ASP A 1 208 ? -28.613 -11.332 16.893 1.00 95.94 208 ASP A CA 1
ATOM 1334 C C . ASP A 1 208 ? -27.079 -11.387 16.954 1.00 95.94 208 ASP A C 1
ATOM 1336 O O . ASP A 1 208 ? -26.493 -11.853 17.938 1.00 95.94 208 ASP A O 1
ATOM 1340 N N . GLU A 1 209 ? -26.441 -10.882 15.904 1.00 96.81 209 GLU A N 1
ATOM 1341 C CA . GLU A 1 209 ? -24.998 -10.689 15.827 1.00 96.81 209 GLU A CA 1
ATOM 1342 C C . GLU A 1 209 ? -24.638 -9.273 16.269 1.00 96.81 209 GLU A C 1
ATOM 1344 O O . GLU A 1 209 ? -25.209 -8.291 15.782 1.00 96.81 209 GLU A O 1
ATOM 1349 N N . VAL A 1 210 ? -23.667 -9.167 17.173 1.00 97.31 210 VAL A N 1
ATOM 1350 C CA . VAL A 1 210 ? -23.033 -7.896 17.518 1.00 97.31 210 VAL A CA 1
ATOM 1351 C C . VAL A 1 210 ? -21.584 -7.954 17.081 1.00 97.31 210 VAL A C 1
ATOM 1353 O O . VAL A 1 210 ? -20.859 -8.858 17.489 1.00 97.31 210 VAL A O 1
ATOM 1356 N N . ALA A 1 211 ? -21.166 -6.978 16.283 1.00 97.69 211 ALA A N 1
ATOM 1357 C CA . ALA A 1 211 ? -19.795 -6.866 15.809 1.00 97.69 211 ALA A CA 1
ATOM 1358 C C . ALA A 1 211 ? -19.210 -5.495 16.148 1.00 97.69 211 ALA A C 1
ATOM 1360 O O . ALA A 1 211 ? -19.933 -4.494 16.225 1.00 97.69 211 ALA A O 1
ATOM 1361 N N . VAL A 1 212 ? -17.894 -5.453 16.318 1.00 98.12 212 VAL A N 1
ATOM 1362 C CA . VAL A 1 212 ? -17.112 -4.230 16.476 1.00 98.12 212 VAL A CA 1
ATOM 1363 C C . VAL A 1 212 ? -16.019 -4.193 15.414 1.00 98.12 212 VAL A C 1
ATOM 1365 O O . VAL A 1 212 ? -15.346 -5.190 15.171 1.00 98.12 212 VAL A O 1
ATOM 1368 N N . ALA A 1 213 ? -15.862 -3.036 14.781 1.00 97.62 213 ALA A N 1
ATOM 1369 C CA . ALA A 1 213 ? -14.742 -2.712 13.909 1.00 97.62 213 ALA A CA 1
ATOM 1370 C C . ALA A 1 213 ? -13.865 -1.659 14.598 1.00 97.62 213 ALA A C 1
ATOM 1372 O O . ALA A 1 213 ? -14.402 -0.704 15.172 1.00 97.62 213 ALA A O 1
ATOM 1373 N N . VAL A 1 214 ? -12.546 -1.831 14.558 1.00 97.69 214 VAL A N 1
ATOM 1374 C CA . VAL A 1 214 ? -11.563 -0.929 15.168 1.00 97.69 214 VAL A CA 1
ATOM 1375 C C . VAL A 1 214 ? -10.533 -0.516 14.129 1.00 97.69 214 VAL A C 1
ATOM 1377 O O . VAL A 1 214 ? -9.821 -1.366 13.607 1.00 97.69 214 VAL A O 1
ATOM 1380 N N . THR A 1 215 ? -10.439 0.786 13.868 1.00 95.88 215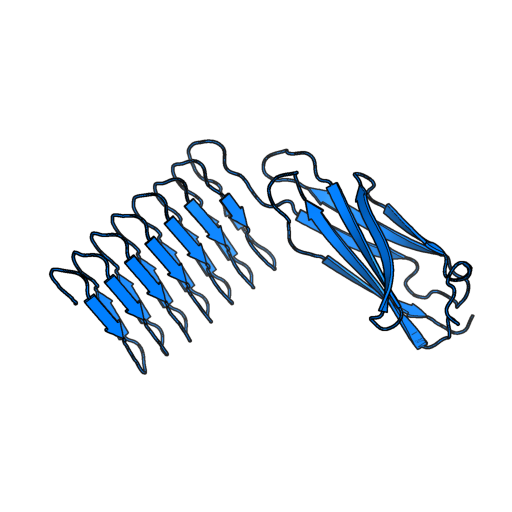 THR A N 1
ATOM 1381 C CA . THR A 1 215 ? -9.466 1.374 12.933 1.00 95.88 215 THR A CA 1
ATOM 1382 C C . THR A 1 215 ? -8.480 2.256 13.707 1.00 95.88 215 THR A C 1
ATOM 1384 O O . THR A 1 215 ? -8.937 3.199 14.373 1.00 95.88 215 THR A O 1
ATOM 1387 N N . PRO A 1 216 ? -7.166 1.962 13.690 1.00 95.06 216 PRO A N 1
ATOM 1388 C CA . PRO A 1 216 ? -6.139 2.836 14.249 1.00 95.06 216 PRO A CA 1
ATOM 1389 C C . PRO A 1 216 ? -5.776 3.987 13.300 1.00 95.06 216 PRO A C 1
ATOM 1391 O O . PRO A 1 216 ? -5.892 3.860 12.089 1.00 95.06 216 PRO A O 1
ATOM 1394 N N . ASN A 1 217 ? -5.346 5.117 13.861 1.00 92.38 217 ASN A N 1
ATOM 1395 C CA . ASN A 1 217 ? -4.872 6.295 13.135 1.00 92.38 217 ASN A CA 1
ATOM 1396 C C . ASN A 1 217 ? -3.810 7.030 13.966 1.00 92.38 217 ASN A C 1
ATOM 1398 O O . ASN A 1 217 ? -4.050 7.327 15.141 1.00 92.38 217 ASN A O 1
ATOM 1402 N N . ASP A 1 218 ? -2.667 7.353 13.372 1.00 89.25 218 ASP A N 1
ATOM 1403 C CA . ASP A 1 218 ? -1.517 8.016 14.020 1.00 89.25 218 ASP A CA 1
ATOM 1404 C C . ASP A 1 218 ? -1.535 9.558 13.872 1.00 89.25 218 ASP A C 1
ATOM 1406 O O . ASP A 1 218 ? -0.671 10.279 14.383 1.00 89.25 218 ASP A O 1
ATOM 1410 N N . GLY A 1 219 ? -2.568 10.090 13.211 1.00 84.38 219 GLY A N 1
ATOM 1411 C CA . GLY A 1 219 ? -2.737 11.496 12.849 1.00 84.38 219 GLY A CA 1
ATOM 1412 C C . GLY A 1 219 ? -2.396 11.816 11.391 1.00 84.38 219 GLY A C 1
ATOM 1413 O O . GLY A 1 219 ? -2.688 12.934 10.950 1.00 84.38 219 GLY A O 1
ATOM 1414 N N . VAL A 1 220 ? -1.817 10.864 10.658 1.00 83.12 220 VAL A N 1
ATOM 1415 C CA . VAL A 1 220 ? -1.431 10.973 9.249 1.00 83.12 220 VAL A CA 1
ATOM 1416 C C . VAL A 1 220 ? -2.073 9.860 8.420 1.00 83.12 220 VAL A C 1
ATOM 1418 O O . VAL A 1 220 ? -2.798 10.183 7.477 1.00 83.12 220 VAL A O 1
ATOM 1421 N N . LEU A 1 221 ? -1.869 8.597 8.797 1.00 83.38 221 LEU A N 1
ATOM 1422 C CA . LEU A 1 221 ? -2.370 7.408 8.109 1.00 83.38 221 LEU A CA 1
ATOM 1423 C C . LEU A 1 221 ? -3.411 6.673 8.962 1.00 83.38 221 LEU A C 1
ATOM 1425 O O . LEU A 1 221 ? -3.335 6.632 10.193 1.00 83.38 221 LEU A O 1
ATOM 1429 N N . ASP A 1 222 ? -4.409 6.105 8.286 1.00 88.75 222 ASP A N 1
ATOM 1430 C CA . ASP A 1 222 ? -5.281 5.088 8.869 1.00 88.75 222 ASP A CA 1
ATOM 1431 C C . ASP A 1 222 ? -4.599 3.731 8.688 1.00 88.75 222 ASP A C 1
ATOM 1433 O O . ASP A 1 222 ? -4.088 3.446 7.611 1.00 88.75 222 ASP A O 1
ATOM 1437 N N . GLY A 1 223 ? -4.601 2.901 9.727 1.00 88.12 223 GLY A N 1
ATOM 1438 C CA . GLY A 1 223 ? -4.191 1.507 9.605 1.00 88.12 223 GLY A CA 1
ATOM 1439 C C . GLY A 1 223 ? -5.356 0.569 9.316 1.00 88.12 223 GLY A C 1
ATOM 1440 O O . GLY A 1 223 ? -6.529 0.965 9.305 1.00 88.12 223 GLY A O 1
ATOM 1441 N N . GLU A 1 224 ? -5.039 -0.711 9.138 1.00 88.88 224 GLU A N 1
ATOM 1442 C CA . GLU A 1 224 ? -6.025 -1.736 8.805 1.00 88.88 224 GLU A CA 1
ATOM 1443 C C . GLU A 1 224 ? -7.138 -1.836 9.865 1.00 88.88 224 GLU A C 1
ATOM 1445 O O . GLU A 1 224 ? -6.909 -1.876 11.081 1.00 88.88 224 GLU A O 1
ATOM 1450 N N . THR A 1 225 ? -8.387 -1.925 9.400 1.00 93.25 225 THR A N 1
ATOM 1451 C CA . THR A 1 225 ? -9.535 -2.099 10.293 1.00 93.25 225 THR A CA 1
ATOM 1452 C C . THR A 1 225 ? -9.651 -3.549 10.746 1.00 93.25 225 THR A C 1
ATOM 1454 O O . THR A 1 225 ? -9.871 -4.447 9.939 1.00 93.25 225 THR A O 1
ATOM 1457 N N . LYS A 1 226 ? -9.606 -3.775 12.060 1.00 94.38 226 LYS A N 1
ATOM 1458 C CA . LYS A 1 226 ? -9.791 -5.099 12.665 1.00 94.38 226 LYS A CA 1
ATOM 1459 C C . LYS A 1 226 ? -11.220 -5.307 13.141 1.00 94.38 226 LYS A C 1
ATOM 1461 O O . LYS A 1 226 ? -11.878 -4.368 13.588 1.00 94.38 226 LYS A O 1
ATOM 1466 N N . PHE A 1 227 ? -11.688 -6.551 13.083 1.00 95.88 227 PHE A N 1
ATOM 1467 C CA . PHE A 1 227 ? -13.064 -6.920 13.403 1.00 95.88 227 PHE A CA 1
ATOM 1468 C C . PHE A 1 227 ? -13.118 -8.028 14.449 1.00 95.88 227 PHE A C 1
ATOM 1470 O O . PHE A 1 227 ? -12.320 -8.961 14.404 1.00 95.88 227 PHE A O 1
ATOM 1477 N N . ASP A 1 228 ? -14.117 -7.960 15.326 1.00 97.81 228 ASP A N 1
ATOM 1478 C CA . ASP A 1 228 ? -14.544 -9.100 16.137 1.00 97.81 228 ASP A CA 1
ATOM 1479 C C . ASP A 1 228 ? -16.071 -9.103 16.320 1.00 97.81 228 ASP A C 1
ATOM 1481 O O . ASP A 1 228 ? -16.731 -8.065 16.196 1.00 97.81 228 ASP A O 1
ATOM 1485 N N . SER A 1 229 ? -16.655 -10.276 16.564 1.00 97.19 229 SER A N 1
ATOM 1486 C CA . SER A 1 229 ? -18.106 -10.468 16.618 1.00 97.19 229 SER A CA 1
ATOM 1487 C C . SER A 1 229 ? -18.534 -11.588 17.562 1.00 97.19 229 SER A C 1
ATOM 1489 O O . SER A 1 229 ? -17.843 -12.585 17.751 1.00 97.19 229 SER A O 1
ATOM 1491 N N . VAL A 1 230 ? -19.733 -11.442 18.125 1.00 97.44 230 VAL A N 1
ATOM 1492 C CA . VAL A 1 230 ? -20.363 -12.429 19.009 1.00 97.44 230 VAL A CA 1
ATOM 1493 C C . VAL A 1 230 ? -21.840 -12.604 18.664 1.00 97.44 230 VAL A C 1
ATOM 1495 O O . VAL A 1 230 ? -22.516 -11.671 18.226 1.00 97.44 230 VAL A O 1
ATOM 1498 N N . ILE A 1 231 ? -22.366 -13.805 18.915 1.00 97.12 231 ILE A N 1
ATOM 1499 C CA . ILE A 1 231 ? -23.796 -14.107 18.785 1.00 97.12 231 ILE A CA 1
ATOM 1500 C C . ILE A 1 231 ? -24.448 -14.096 20.163 1.00 97.12 231 ILE A C 1
ATOM 1502 O O . ILE A 1 231 ? -23.990 -14.770 21.089 1.00 97.12 231 ILE A O 1
ATOM 1506 N N . ILE A 1 232 ? -25.557 -13.371 20.288 1.00 95.38 232 ILE A N 1
ATOM 1507 C CA . ILE A 1 232 ? -26.310 -13.287 21.537 1.00 95.38 232 ILE A CA 1
ATOM 1508 C C . ILE A 1 232 ? -27.010 -14.616 21.822 1.00 95.38 232 ILE A C 1
ATOM 1510 O O . ILE A 1 232 ? -27.748 -15.147 20.987 1.00 95.38 232 ILE A O 1
ATOM 1514 N N . ILE A 1 233 ? -26.822 -15.136 23.032 1.00 93.62 233 ILE A N 1
ATOM 1515 C CA . ILE A 1 233 ? -27.424 -16.387 23.493 1.00 93.62 233 ILE A CA 1
ATOM 1516 C C . ILE A 1 233 ? -28.682 -16.141 24.332 1.00 93.62 233 ILE A C 1
ATOM 1518 O O . ILE A 1 233 ? -28.892 -15.069 24.908 1.00 93.62 233 ILE A O 1
ATOM 1522 N N . GLU A 1 234 ? -29.524 -17.170 24.436 1.00 83.25 234 GLU A N 1
ATOM 1523 C CA . GLU A 1 234 ? -30.556 -17.196 25.472 1.00 83.25 234 GLU A CA 1
ATOM 1524 C C . GLU A 1 234 ? -29.881 -17.292 26.850 1.00 83.25 234 GLU A C 1
ATOM 1526 O O . GLU A 1 234 ? -29.006 -18.135 27.061 1.00 83.25 234 GLU A O 1
ATOM 1531 N N . GLY A 1 235 ? -30.257 -16.382 27.754 1.00 66.12 235 GLY A N 1
ATOM 1532 C CA . GLY A 1 235 ? -29.742 -16.323 29.128 1.00 66.12 235 GLY A CA 1
ATOM 1533 C C . GLY A 1 235 ? -30.319 -17.379 30.062 1.00 66.12 235 GLY A C 1
ATOM 1534 O O . GLY A 1 235 ? -31.411 -17.919 29.772 1.00 66.12 235 GLY A O 1
#

Radius of gyration: 22.11 Å; chains: 1; bounding box: 53×29×57 Å

Secondary structure (DSSP, 8-state):
--EES--EEEEEESS-EEEEEESS-EEEEEESS-EEEEEEES-EEEEEES--EEEEEEE--EEEEEESS-EEEEEESS-EEE--EES-EEEEEESS-EEE--EES-EEEEEES--EEE--EES-EEEEESSS--EEPPEEEEEEE-SS-BTTPEEEEEEEEE-SS----EEEEEEEETTEEEEEEEEE--SEEEEEGGG-SS---TT-EEEEEEEEE-SS-B-PPEEEEEEPBP-

Sequence (235 aa):
DGGLGDDNISGGLGDDTVDGGAGNDSVAGDAGNDSMSGGDGSDTLSGGDGNDAANGGDGTDSIDGGLGDDNISGGLGDDTVDGGAGNDSVAGDAGNDSISGGDGSDSVNGGDGSDSIDSGSGSDTVDGGGGGTDLMAPEATVDLTPDSPGVSATLTATASASDADGGTVTLTYVWTLNGVIVKTTAGTSALSDELDLTSLDTQVQAGDEVAVAVTPNDGVLDGETKFDSVIIIEG

pLDDT: mean 94.76, std 5.62, range [66.12, 98.88]

Foldseek 3Di:
DCADEEEEEECDEEEEEEEQHAYAYEYEPAAYAYEYENAHEAYEYEDHHEAYEYEDYAYEYEYHDAEYAYEYEDYEEEYEEENAAYAYEYEPAYYAYEYELHHDEYEYELHAEAYEYANYDDNYHYHPYDYDQYAYAKDKEWDKPDQAAALFDKIKIAMDIGGPSHAQKFKWKFKDKQNHTQDIDGRHSDRMDIDGSVPGPDRRDFQIKMKMWMWIDRPPDIHDIYMDMHTYHHD